Protein AF-A0A1W9PQZ1-F1 (afdb_monomer)

Mean predicted aligned error: 13.82 Å

Sequence (190 aa):
MEIKHCKQLVEMRLYHYIFALIIILSLTLLAAACSSPQITPTHQAIEIQIYADGEEYKVQTPAGSTVQNVLDAAKLTLEGKDRVEPTASTILEKGMEIYLIRVEEIFETEQEEIPFRTIQQPNENLPEGNEQCLQTGKNGLKEITYLRVLENGKEVSRDIFSTARIKEPVDQIFLVGVQNSVSPMSPPEI

pLDDT: mean 86.72, std 15.16, range [51.44, 98.62]

Foldseek 3Di:
DPPVVVVVVVVVVVVVVVVVVVVVVVVVVVVPPPDDPPPPPCQPWAWEWECDLNDIDIDTDGQFDFLLVRCVVVVNDDDDPKAKPPHRGDGDDHPYYIYIKHKDKDKDKDKDWAFAAEEEDEDQVDAAPDKDWPDAKDIWMKMWIWIFIDISNHTPDIDTPDMGTPGDIDHTYMYGYPHDDPPPDPPPDD

Solvent-accessible surface area (backbone atoms only — not comparable to full-atom values): 11033 Å² total; per-residue (Å²): 144,69,70,72,66,56,57,56,55,52,52,54,51,50,49,52,51,51,52,50,50,51,51,52,52,53,56,57,59,62,69,72,72,78,70,75,84,74,82,68,80,79,58,56,72,29,56,34,42,34,40,42,95,93,41,81,45,81,44,80,42,51,58,72,41,32,42,43,59,53,30,56,74,70,70,53,77,82,56,98,69,34,46,52,43,61,48,51,80,40,68,49,58,77,73,42,65,36,38,49,42,48,48,46,80,45,81,47,78,48,78,46,76,33,80,44,51,81,44,80,42,83,29,72,91,33,52,54,88,44,74,45,82,77,36,80,52,38,64,13,31,30,37,39,33,31,40,33,36,22,50,72,88,39,78,77,47,77,43,82,71,47,75,45,78,79,39,77,48,37,53,18,31,32,35,34,20,60,25,76,81,76,69,77,75,74,74,82,88,127

Nearest PDB structures (foldseek):
  5e27-assembly2_B  TM=4.956E-01  e=1.450E-13  Mycobacterium tuberculosis
  6oh1-assembly1_A  TM=6.355E-01  e=8.227E-07  Streptococcus pneumoniae
  4wve-assembly2_B  TM=5.942E-01  e=4.387E-07  Staphylococcus aureus subsp. aureus NCTC 8325
  3eo5-assembly1_A  TM=4.837E-01  e=2.175E-06  Mycobacterium tuberculosis
  4fuo-assembl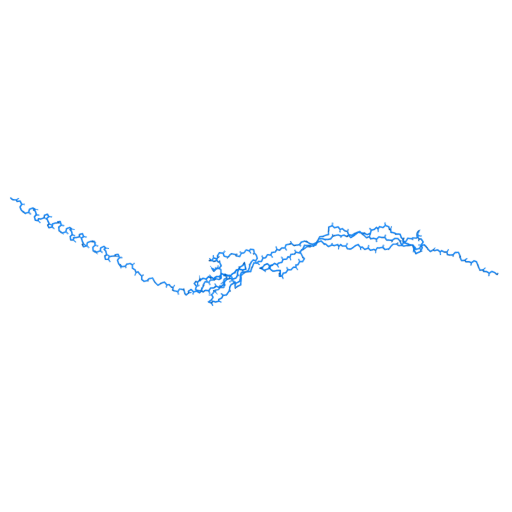y1_A-2  TM=4.716E-01  e=1.660E-07  Staphylococcus epidermidis RP62A

Structure (mmCIF, N/CA/C/O backbone):
data_AF-A0A1W9PQZ1-F1
#
_entry.id   AF-A0A1W9PQZ1-F1
#
loop_
_atom_site.group_PDB
_atom_site.id
_atom_site.type_symbol
_atom_site.label_atom_id
_atom_site.label_alt_id
_atom_site.label_comp_id
_atom_site.label_asym_id
_atom_site.label_entity_id
_atom_site.label_seq_id
_atom_site.pdbx_PDB_ins_code
_atom_site.Cartn_x
_atom_site.Cartn_y
_atom_site.Cartn_z
_atom_site.occupancy
_atom_site.B_iso_or_equiv
_atom_site.auth_seq_id
_atom_site.auth_comp_id
_atom_site.auth_asym_id
_atom_site.auth_atom_id
_atom_site.pdbx_PDB_model_num
ATOM 1 N N . MET A 1 1 ? 37.990 33.639 -101.299 1.00 51.44 1 MET A N 1
ATOM 2 C CA . MET A 1 1 ? 38.805 33.548 -100.067 1.00 51.44 1 MET A CA 1
ATOM 3 C C . MET A 1 1 ? 37.883 33.181 -98.901 1.00 51.44 1 MET A C 1
ATOM 5 O O . MET A 1 1 ? 37.720 33.975 -97.996 1.00 51.44 1 MET A O 1
ATOM 9 N N . GLU A 1 2 ? 37.230 32.010 -98.940 1.00 55.25 2 GLU A N 1
ATOM 10 C CA . GLU A 1 2 ? 36.140 31.685 -97.985 1.00 55.25 2 GLU A CA 1
ATOM 11 C C . GLU A 1 2 ? 36.236 30.299 -97.323 1.00 55.25 2 GLU A C 1
ATOM 13 O O . GLU A 1 2 ? 35.547 30.034 -96.347 1.00 55.25 2 GLU A O 1
ATOM 18 N N . ILE A 1 3 ? 37.138 29.413 -97.759 1.00 54.75 3 ILE A N 1
ATOM 19 C CA . ILE A 1 3 ? 37.148 28.021 -97.263 1.00 54.75 3 ILE A CA 1
ATOM 20 C C . ILE A 1 3 ? 38.024 27.852 -96.001 1.00 54.75 3 ILE A C 1
ATOM 22 O O . ILE A 1 3 ? 37.797 26.951 -95.195 1.00 54.75 3 ILE A O 1
ATOM 26 N N . LYS A 1 4 ? 38.992 28.752 -95.757 1.00 53.69 4 LYS A N 1
ATOM 27 C CA . LYS A 1 4 ? 39.886 28.663 -94.581 1.00 53.69 4 LYS A CA 1
ATOM 28 C C . LYS A 1 4 ? 39.190 29.009 -93.255 1.00 53.69 4 LYS A C 1
ATOM 30 O O . LYS A 1 4 ? 39.550 28.436 -92.235 1.00 53.69 4 LYS A O 1
ATOM 35 N N . HIS A 1 5 ? 38.177 29.880 -93.265 1.00 55.88 5 HIS A N 1
ATOM 36 C CA . HIS A 1 5 ? 37.443 30.261 -92.048 1.00 55.88 5 HIS A CA 1
ATOM 37 C C . HIS A 1 5 ? 36.471 29.173 -91.559 1.00 55.88 5 HIS A C 1
ATOM 39 O O . HIS A 1 5 ? 36.274 29.028 -90.356 1.00 55.88 5 HIS A O 1
ATOM 45 N N . CYS A 1 6 ? 35.919 28.350 -92.459 1.00 53.56 6 CYS A N 1
ATOM 46 C CA . CYS A 1 6 ? 34.975 27.294 -92.081 1.00 53.56 6 CYS A CA 1
ATOM 47 C C . CYS A 1 6 ? 35.666 26.113 -91.365 1.00 53.56 6 CYS A C 1
ATOM 49 O O . CYS A 1 6 ? 35.151 25.599 -90.375 1.00 53.56 6 CYS A O 1
ATOM 51 N N . LYS A 1 7 ? 36.884 25.737 -91.785 1.00 57.72 7 LYS A N 1
ATOM 52 C CA . LYS A 1 7 ? 37.641 24.621 -91.184 1.00 57.72 7 LYS A CA 1
ATOM 53 C C . LYS A 1 7 ? 38.086 24.910 -89.740 1.00 57.72 7 LYS A C 1
ATOM 55 O O . LYS A 1 7 ? 38.031 24.031 -88.887 1.00 57.72 7 LYS A O 1
ATOM 60 N N . GLN A 1 8 ? 38.454 26.158 -89.454 1.00 57.41 8 GLN A N 1
ATOM 61 C CA . GLN A 1 8 ? 38.959 26.580 -88.142 1.00 57.41 8 GLN A CA 1
ATOM 62 C C . GLN A 1 8 ? 37.841 26.697 -87.088 1.00 57.41 8 GLN A C 1
ATOM 64 O O . GLN A 1 8 ? 38.057 26.402 -85.915 1.00 57.41 8 GLN A O 1
ATOM 69 N N . LEU A 1 9 ? 36.617 27.040 -87.508 1.00 59.22 9 LEU A N 1
ATOM 70 C CA . LEU A 1 9 ? 35.434 27.063 -86.638 1.00 59.22 9 LEU A CA 1
ATOM 71 C C . LEU A 1 9 ? 34.946 25.655 -86.256 1.00 59.22 9 LEU A C 1
ATOM 73 O O . LEU A 1 9 ? 34.492 25.459 -85.129 1.00 59.22 9 LEU A O 1
ATOM 77 N N . VAL A 1 10 ? 35.063 24.671 -87.156 1.00 61.31 10 VAL A N 1
ATOM 78 C CA . VAL A 1 10 ? 34.686 23.273 -86.875 1.00 61.31 10 VAL A CA 1
ATOM 79 C C . VAL A 1 10 ? 35.687 22.610 -85.927 1.00 61.31 10 VAL A C 1
ATOM 81 O O . VAL A 1 10 ? 35.263 21.961 -84.974 1.00 61.31 10 VAL A O 1
ATOM 84 N N . GLU A 1 11 ? 36.994 22.832 -86.105 1.00 65.12 11 GLU A N 1
ATOM 85 C CA . GLU A 1 11 ? 38.008 22.295 -85.185 1.00 65.12 11 GLU A CA 1
ATOM 86 C C . GLU A 1 11 ? 37.927 22.912 -83.784 1.00 65.12 11 GLU A C 1
ATOM 88 O O . GLU A 1 11 ? 38.038 22.185 -82.799 1.00 65.12 11 GLU A O 1
ATOM 93 N N . MET A 1 12 ? 37.636 24.214 -83.659 1.00 64.06 12 MET A N 1
ATOM 94 C CA . MET A 1 12 ? 37.432 24.825 -82.339 1.00 64.06 12 MET A CA 1
ATOM 95 C C . MET A 1 12 ? 36.184 24.298 -81.626 1.00 64.06 12 MET A C 1
ATOM 97 O O . MET A 1 12 ? 36.214 24.126 -80.405 1.00 64.06 12 MET A O 1
ATOM 101 N N . ARG A 1 13 ? 35.092 24.019 -82.355 1.00 71.00 13 ARG A N 1
ATOM 102 C CA . ARG A 1 13 ? 33.884 23.414 -81.766 1.00 71.00 13 ARG A CA 1
ATOM 103 C C . ARG A 1 13 ? 34.086 21.945 -81.413 1.00 71.00 13 ARG A C 1
ATOM 105 O O . ARG A 1 13 ? 33.589 21.519 -80.376 1.00 71.00 13 ARG A O 1
ATOM 112 N N . LEU A 1 14 ? 34.854 21.206 -82.213 1.00 74.06 14 LEU A N 1
ATOM 113 C CA . LEU A 1 14 ? 35.245 19.828 -81.920 1.00 74.06 14 LEU A CA 1
ATOM 114 C C . LEU A 1 14 ? 36.160 19.760 -80.688 1.00 74.06 14 LEU A C 1
ATOM 116 O O . LEU A 1 14 ? 35.935 18.931 -79.814 1.00 74.06 14 LEU A O 1
ATOM 120 N N . TYR A 1 15 ? 37.122 20.681 -80.563 1.00 80.44 15 TYR A N 1
ATOM 121 C CA . TYR A 1 15 ? 37.992 20.791 -79.390 1.00 80.44 15 TYR A CA 1
ATOM 122 C C . TYR A 1 15 ? 37.206 21.138 -78.121 1.00 80.44 15 TYR A C 1
ATOM 124 O O . TYR A 1 15 ? 37.408 20.503 -77.092 1.00 80.44 15 TYR A O 1
ATOM 132 N N . HIS A 1 16 ? 36.249 22.072 -78.190 1.00 79.19 16 HIS A N 1
ATOM 133 C CA . HIS A 1 16 ? 35.365 22.372 -77.056 1.00 79.19 16 HIS A CA 1
ATOM 134 C C . HIS A 1 16 ? 34.472 21.183 -76.678 1.00 79.19 16 HIS A C 1
ATOM 136 O O . HIS A 1 16 ? 34.268 20.946 -75.492 1.00 79.19 16 HIS A O 1
ATOM 142 N N . TYR A 1 17 ? 33.975 20.411 -77.652 1.00 81.50 17 TYR A N 1
ATOM 143 C CA . TYR A 1 17 ? 33.184 19.204 -77.383 1.00 81.50 17 TYR A CA 1
ATOM 144 C C . TYR A 1 17 ? 34.019 18.098 -76.728 1.00 81.50 17 TYR A C 1
ATOM 146 O O . TYR A 1 17 ? 33.565 17.469 -75.777 1.00 81.50 17 TYR A O 1
ATOM 154 N N . ILE A 1 18 ? 35.250 17.886 -77.202 1.00 82.38 18 ILE A N 1
ATOM 155 C CA . ILE A 1 18 ? 36.190 16.915 -76.630 1.00 82.38 18 ILE A CA 1
ATOM 156 C C . ILE A 1 18 ? 36.610 17.348 -75.220 1.00 82.38 18 ILE A C 1
ATOM 158 O O . ILE A 1 18 ? 36.603 16.532 -74.305 1.00 82.38 18 ILE A O 1
ATOM 162 N N . PHE A 1 19 ? 36.908 18.632 -75.011 1.00 80.94 19 PHE A N 1
ATOM 163 C CA . PHE A 1 19 ? 37.273 19.166 -73.698 1.00 80.94 19 PHE A CA 1
ATOM 164 C C . PHE A 1 19 ? 36.099 19.099 -72.708 1.00 80.94 19 PHE A C 1
ATOM 166 O O . PHE A 1 19 ? 36.287 18.693 -71.564 1.00 80.94 19 PHE A O 1
ATOM 173 N N . ALA A 1 20 ? 34.874 19.393 -73.158 1.00 80.00 20 ALA A N 1
ATOM 174 C CA . ALA A 1 20 ? 33.661 19.219 -72.360 1.00 80.00 20 ALA A CA 1
ATOM 175 C C . ALA A 1 20 ? 33.404 17.741 -72.015 1.00 80.00 20 ALA A C 1
ATOM 177 O O . ALA A 1 20 ? 33.077 17.441 -70.872 1.00 80.00 20 ALA A O 1
ATOM 178 N N . LEU A 1 21 ? 33.616 16.808 -72.952 1.00 79.88 21 LEU A N 1
ATOM 179 C CA . LEU A 1 21 ? 33.517 15.366 -72.692 1.00 79.88 21 LEU A CA 1
ATOM 180 C C . LEU A 1 21 ? 34.577 14.875 -71.698 1.00 79.88 21 LEU A C 1
ATOM 182 O O . LEU A 1 21 ? 34.250 14.070 -70.834 1.00 79.88 21 LEU A O 1
ATOM 186 N N . ILE A 1 22 ? 35.814 15.376 -71.770 1.00 79.31 22 ILE A N 1
ATOM 187 C CA . ILE A 1 22 ? 36.887 15.034 -70.821 1.00 79.31 22 ILE A CA 1
ATOM 188 C C . ILE A 1 22 ? 36.591 15.596 -69.423 1.00 79.31 22 ILE A C 1
ATOM 190 O O . ILE A 1 22 ? 36.824 14.901 -68.437 1.00 79.31 22 ILE A O 1
ATOM 194 N N . ILE A 1 23 ? 36.047 16.816 -69.321 1.00 76.00 23 ILE A N 1
ATOM 195 C CA . ILE A 1 23 ? 35.608 17.397 -68.041 1.00 76.00 23 ILE A CA 1
ATOM 196 C C . ILE A 1 23 ? 34.432 16.609 -67.463 1.00 76.00 23 ILE A C 1
ATOM 198 O O . ILE A 1 23 ? 34.431 16.313 -66.276 1.00 76.00 23 ILE A O 1
ATOM 202 N N . ILE A 1 24 ? 33.446 16.227 -68.276 1.00 72.69 24 ILE A N 1
ATOM 203 C CA . ILE A 1 24 ? 32.305 15.430 -67.806 1.00 72.69 24 ILE A CA 1
ATOM 204 C C . ILE A 1 24 ? 32.775 14.035 -67.369 1.00 72.69 24 ILE A C 1
ATOM 206 O O . ILE A 1 24 ? 32.399 13.583 -66.292 1.00 72.69 24 ILE A O 1
ATOM 210 N N . LEU A 1 25 ? 33.656 13.381 -68.136 1.00 70.69 25 LEU A N 1
ATOM 211 C CA . LEU A 1 25 ? 34.216 12.071 -67.794 1.00 70.69 25 LEU A CA 1
ATOM 212 C C . LEU A 1 25 ? 35.045 12.127 -66.498 1.00 70.69 25 LEU A C 1
ATOM 214 O O . LEU A 1 25 ? 34.879 11.272 -65.627 1.00 70.69 25 LEU A O 1
ATOM 218 N N . SER A 1 26 ? 35.886 13.151 -66.321 1.00 67.25 26 SER A N 1
ATOM 219 C CA . SER A 1 26 ? 36.681 13.322 -65.097 1.00 67.25 26 SER A CA 1
ATOM 220 C C . SER A 1 26 ? 35.820 13.680 -63.882 1.00 67.25 26 SER A C 1
ATOM 222 O O . SER A 1 26 ? 36.068 13.168 -62.791 1.00 67.25 26 SER A O 1
ATOM 224 N N . LEU A 1 27 ? 34.755 14.466 -64.072 1.00 65.12 27 LEU A N 1
ATOM 225 C CA . LEU A 1 27 ? 33.791 14.795 -63.023 1.00 65.12 27 LEU A CA 1
ATOM 226 C C . LEU A 1 27 ? 32.958 13.570 -62.606 1.00 65.12 27 LEU A C 1
ATOM 228 O O . LEU A 1 27 ? 32.666 13.406 -61.424 1.00 65.12 27 LEU A O 1
ATOM 232 N N . THR A 1 28 ? 32.636 12.663 -63.539 1.00 62.38 28 THR A N 1
ATOM 233 C CA . THR A 1 28 ? 31.971 11.389 -63.208 1.00 62.38 28 THR A CA 1
ATOM 234 C C . THR A 1 28 ? 32.888 10.401 -62.485 1.00 62.38 28 THR A C 1
ATOM 236 O O . THR A 1 28 ? 32.425 9.676 -61.608 1.00 62.38 28 THR A O 1
ATOM 239 N N . LEU A 1 29 ? 34.194 10.400 -62.783 1.00 59.09 29 LEU A N 1
ATOM 240 C CA . LEU A 1 29 ? 35.161 9.511 -62.132 1.00 59.09 29 LEU A CA 1
ATOM 241 C C . LEU A 1 29 ? 35.422 9.906 -60.664 1.00 59.09 29 LEU A C 1
ATOM 243 O O . LEU A 1 29 ? 35.724 9.045 -59.841 1.00 59.09 29 LEU A O 1
ATOM 247 N N . LEU A 1 30 ? 35.246 11.187 -60.315 1.00 56.31 30 LEU A N 1
ATOM 248 C CA . LEU A 1 30 ? 35.403 11.687 -58.943 1.00 56.31 30 LEU A CA 1
ATOM 249 C C . LEU A 1 30 ? 34.223 11.327 -58.018 1.00 56.31 30 LEU A C 1
ATOM 251 O O . LEU A 1 30 ? 34.406 11.239 -56.807 1.00 56.31 30 LEU A O 1
ATOM 255 N N . ALA A 1 31 ? 33.027 11.081 -58.566 1.00 56.75 31 ALA A N 1
ATOM 256 C CA . ALA A 1 31 ? 31.835 10.739 -57.780 1.00 56.75 31 ALA A CA 1
ATOM 257 C C . ALA A 1 31 ? 31.795 9.268 -57.316 1.00 56.75 31 ALA A C 1
ATOM 259 O O . ALA A 1 31 ? 31.035 8.932 -56.411 1.00 56.75 31 ALA A O 1
ATOM 260 N N . ALA A 1 32 ? 32.621 8.389 -57.895 1.00 57.47 32 ALA A N 1
ATOM 261 C CA . ALA A 1 32 ? 32.670 6.965 -57.549 1.00 57.47 32 ALA A CA 1
ATOM 262 C C . ALA A 1 32 ? 33.686 6.619 -56.437 1.00 57.47 32 ALA A C 1
ATOM 264 O O . ALA A 1 32 ? 33.797 5.458 -56.055 1.00 57.47 32 ALA A O 1
ATOM 265 N N . ALA A 1 33 ? 34.431 7.601 -55.910 1.00 56.53 33 ALA A N 1
ATOM 266 C CA . ALA A 1 33 ? 35.509 7.369 -54.941 1.00 56.53 33 ALA A CA 1
ATOM 267 C C . ALA A 1 33 ? 35.128 7.639 -53.469 1.00 56.53 33 ALA A C 1
ATOM 269 O O . ALA A 1 33 ? 35.970 7.502 -52.583 1.00 56.53 33 ALA A O 1
ATOM 270 N N . CYS A 1 34 ? 33.872 7.989 -53.175 1.00 61.38 34 CYS A N 1
ATOM 271 C CA . CYS A 1 34 ? 33.405 8.241 -51.808 1.00 61.38 34 CYS A CA 1
ATOM 272 C C . CYS A 1 34 ? 32.492 7.122 -51.295 1.00 61.38 34 CYS A C 1
ATOM 274 O O . CYS A 1 34 ? 31.343 7.351 -50.938 1.00 61.38 34 CYS A O 1
ATOM 276 N N . SER A 1 35 ? 33.016 5.906 -51.208 1.00 64.56 35 SER A N 1
ATOM 277 C CA . SER A 1 35 ? 32.461 4.891 -50.311 1.00 64.56 35 SER A CA 1
ATOM 278 C C . SER A 1 35 ? 33.591 4.392 -49.426 1.00 64.56 35 SER A C 1
ATOM 280 O O . SER A 1 35 ? 34.254 3.402 -49.735 1.00 64.56 35 SER A O 1
ATOM 282 N N . SER A 1 36 ? 33.859 5.128 -48.345 1.00 68.75 36 SER A N 1
ATOM 283 C CA . SER A 1 36 ? 34.665 4.595 -47.253 1.00 68.75 36 SER A CA 1
ATOM 284 C C . SER A 1 36 ? 33.977 3.325 -46.736 1.00 68.75 36 SER A C 1
ATOM 286 O O . SER A 1 36 ? 32.755 3.335 -46.556 1.00 68.75 36 SER A O 1
ATOM 288 N N . PRO A 1 37 ? 34.707 2.218 -46.512 1.00 60.53 37 PRO A N 1
ATOM 289 C CA . PRO A 1 37 ? 34.140 1.067 -45.831 1.00 60.53 37 PRO A CA 1
ATOM 290 C C . PRO A 1 37 ? 33.765 1.523 -44.423 1.00 60.53 37 PRO A C 1
ATOM 292 O O . PRO A 1 37 ? 34.628 1.744 -43.573 1.00 60.53 37 PRO A O 1
ATOM 295 N N . GLN A 1 38 ? 32.473 1.736 -44.188 1.00 61.94 38 GLN A N 1
ATOM 296 C CA . GLN A 1 38 ? 31.989 1.960 -42.840 1.00 61.94 38 GLN A CA 1
ATOM 297 C C . GLN A 1 38 ? 32.141 0.637 -42.100 1.00 61.94 38 GLN A C 1
ATOM 299 O O . GLN A 1 38 ? 31.425 -0.323 -42.373 1.00 61.94 38 GLN A O 1
ATOM 304 N N . ILE A 1 39 ? 33.097 0.583 -41.174 1.00 52.06 39 ILE A N 1
ATOM 305 C CA . ILE A 1 39 ? 33.112 -0.422 -40.117 1.00 52.06 39 ILE A CA 1
ATOM 306 C C . ILE A 1 39 ? 31.885 -0.097 -39.271 1.00 52.06 39 ILE A C 1
ATOM 308 O O . ILE A 1 39 ? 31.950 0.724 -38.362 1.00 52.06 39 ILE A O 1
ATOM 312 N N . THR A 1 40 ? 30.730 -0.646 -39.633 1.00 58.38 40 THR A N 1
ATOM 313 C CA . THR A 1 40 ? 29.567 -0.628 -38.754 1.00 58.38 40 THR A CA 1
ATOM 314 C C . THR A 1 40 ? 29.927 -1.595 -37.635 1.00 58.38 40 THR A C 1
ATOM 316 O O . THR A 1 40 ? 30.065 -2.790 -37.917 1.00 58.38 40 THR A O 1
ATOM 319 N N . PRO A 1 41 ? 30.168 -1.133 -36.394 1.00 55.97 41 PRO A N 1
ATOM 320 C CA . PRO A 1 41 ? 30.368 -2.062 -35.302 1.00 55.97 41 PRO A CA 1
ATOM 321 C C . PRO A 1 41 ? 29.080 -2.876 -35.226 1.00 55.97 41 PRO A C 1
ATOM 323 O O . PRO A 1 41 ? 28.000 -2.341 -34.979 1.00 55.97 41 PRO A O 1
ATOM 326 N N . THR A 1 42 ? 29.171 -4.161 -35.559 1.00 51.72 42 THR A N 1
ATOM 327 C CA . THR A 1 42 ? 28.047 -5.083 -35.460 1.00 51.72 42 THR A CA 1
ATOM 328 C C . THR A 1 42 ? 27.846 -5.330 -33.971 1.00 51.72 42 THR A C 1
ATOM 330 O O . THR A 1 42 ? 28.316 -6.326 -33.432 1.00 51.72 42 THR A O 1
ATOM 333 N N . HIS A 1 43 ? 27.239 -4.371 -33.266 1.00 66.12 43 HIS A N 1
ATOM 334 C CA . HIS A 1 43 ? 26.754 -4.622 -31.920 1.00 66.12 43 HIS A CA 1
ATOM 335 C C . HIS A 1 43 ? 25.698 -5.704 -32.077 1.00 66.12 43 HIS A C 1
ATOM 337 O O . HIS A 1 43 ? 24.632 -5.463 -32.640 1.00 66.12 43 HIS A O 1
ATOM 343 N N . GLN A 1 44 ? 26.049 -6.922 -31.674 1.00 81.69 44 GLN A N 1
ATOM 344 C CA . GLN A 1 44 ? 25.149 -8.058 -31.706 1.00 81.69 44 GLN A CA 1
ATOM 345 C C . GLN A 1 44 ? 23.841 -7.647 -31.022 1.00 81.69 44 GLN A C 1
ATOM 347 O O . GLN A 1 44 ? 23.850 -7.291 -29.845 1.00 81.69 44 GLN A O 1
ATOM 352 N N . ALA A 1 45 ? 22.737 -7.655 -31.769 1.00 89.12 45 ALA A N 1
ATOM 353 C CA . ALA A 1 45 ? 21.427 -7.409 -31.191 1.00 89.12 45 ALA A CA 1
ATOM 354 C C . ALA A 1 45 ? 21.076 -8.581 -30.270 1.00 89.12 45 ALA A C 1
ATOM 356 O O . ALA A 1 45 ? 21.216 -9.751 -30.646 1.00 89.12 45 ALA A O 1
ATOM 357 N N . ILE A 1 46 ? 20.646 -8.262 -29.057 1.00 92.94 46 ILE A N 1
ATOM 358 C CA . ILE A 1 46 ? 20.113 -9.217 -28.093 1.00 92.94 46 ILE A CA 1
ATOM 359 C C . ILE A 1 46 ? 18.627 -8.934 -27.892 1.00 92.94 46 ILE A C 1
ATOM 361 O O . ILE A 1 46 ? 18.185 -7.787 -27.953 1.00 92.94 46 ILE A O 1
ATOM 365 N N . GLU A 1 47 ? 17.858 -9.998 -27.696 1.00 93.00 47 GLU A N 1
ATOM 366 C CA . GLU A 1 47 ? 16.440 -9.913 -27.357 1.00 93.00 47 GLU A CA 1
ATOM 367 C C . GLU A 1 47 ? 16.285 -9.972 -25.839 1.00 93.00 47 GLU A C 1
ATOM 369 O O . GLU A 1 47 ? 16.906 -10.817 -25.183 1.00 93.00 47 GLU A O 1
ATOM 374 N N . ILE A 1 48 ? 15.468 -9.061 -25.313 1.00 95.44 48 ILE A N 1
ATOM 375 C CA . ILE A 1 48 ? 15.180 -8.888 -23.891 1.00 95.44 48 ILE A CA 1
ATOM 376 C C . ILE A 1 48 ? 13.666 -8.894 -23.694 1.00 95.44 48 ILE A C 1
ATOM 378 O O . ILE A 1 48 ? 12.929 -8.304 -24.490 1.00 95.44 48 ILE A O 1
ATOM 382 N N . GLN A 1 49 ? 13.226 -9.563 -22.632 1.00 96.06 49 GLN A N 1
ATOM 383 C CA . GLN A 1 49 ? 11.827 -9.618 -22.214 1.00 96.06 49 GLN A CA 1
ATOM 384 C C . GLN A 1 49 ? 11.616 -8.672 -21.034 1.00 96.06 49 GLN A C 1
ATOM 386 O O . GLN A 1 49 ? 12.401 -8.679 -20.087 1.00 96.06 49 GLN A O 1
ATOM 391 N N . ILE A 1 50 ? 10.572 -7.851 -21.101 1.00 97.00 50 ILE A N 1
ATOM 392 C CA . ILE A 1 50 ? 10.176 -6.932 -20.033 1.00 97.00 50 ILE A CA 1
ATOM 393 C C . ILE A 1 50 ? 8.769 -7.308 -19.588 1.00 97.00 50 ILE A C 1
ATOM 395 O O . ILE A 1 50 ? 7.870 -7.391 -20.420 1.00 97.00 50 ILE A O 1
ATOM 399 N N . TYR A 1 51 ? 8.570 -7.478 -18.290 1.00 96.50 51 TYR A N 1
ATOM 400 C CA . TYR A 1 51 ? 7.269 -7.653 -17.665 1.00 96.50 51 TYR A CA 1
ATOM 401 C C . TYR A 1 51 ? 6.908 -6.356 -16.949 1.00 96.50 51 TYR A C 1
ATOM 403 O O . TYR A 1 51 ? 7.583 -5.962 -15.998 1.00 96.50 51 TYR A O 1
ATOM 411 N N . ALA A 1 52 ? 5.878 -5.669 -17.429 1.00 96.25 52 ALA A N 1
ATOM 412 C CA . ALA A 1 52 ? 5.460 -4.367 -16.923 1.00 96.25 52 ALA A CA 1
ATOM 413 C C . ALA A 1 52 ? 3.949 -4.217 -17.078 1.00 96.25 52 ALA A C 1
ATOM 415 O O . ALA A 1 52 ? 3.401 -4.604 -18.105 1.00 96.25 52 ALA A O 1
ATOM 416 N N . ASP A 1 53 ? 3.274 -3.659 -16.072 1.00 92.69 53 ASP A N 1
ATOM 417 C CA . ASP A 1 53 ? 1.843 -3.322 -16.147 1.00 92.69 53 ASP A CA 1
ATOM 418 C C . ASP A 1 53 ? 0.929 -4.518 -16.507 1.00 92.69 53 ASP A C 1
ATOM 420 O O . ASP A 1 53 ? -0.145 -4.363 -17.080 1.00 92.69 53 ASP A O 1
ATOM 424 N N . GLY A 1 54 ? 1.358 -5.737 -16.153 1.00 92.12 54 GLY A N 1
ATOM 425 C CA . GLY A 1 54 ? 0.659 -6.988 -16.477 1.00 92.12 54 GLY A CA 1
ATOM 426 C C . GLY A 1 54 ? 0.865 -7.488 -17.914 1.00 92.12 54 GLY A C 1
ATOM 427 O O . GLY A 1 54 ? 0.274 -8.501 -18.287 1.00 92.1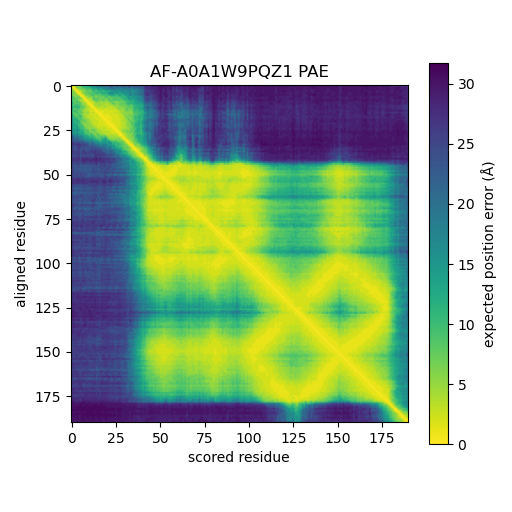2 54 GLY A O 1
ATOM 428 N N . GLU A 1 55 ? 1.709 -6.822 -18.700 1.00 93.62 55 GLU A N 1
ATOM 429 C CA . GLU A 1 55 ? 2.026 -7.154 -20.088 1.00 93.62 55 GLU A CA 1
ATOM 430 C C . GLU A 1 55 ? 3.487 -7.607 -20.262 1.00 93.62 55 GLU A C 1
ATOM 432 O O . GLU A 1 55 ? 4.366 -7.297 -19.453 1.00 93.62 55 GLU A O 1
ATOM 437 N N . GLU A 1 56 ? 3.740 -8.347 -21.345 1.00 95.38 56 GLU A N 1
ATOM 438 C CA . GLU A 1 56 ? 5.075 -8.787 -21.765 1.00 95.38 56 GLU A CA 1
ATOM 439 C C . GLU A 1 56 ? 5.512 -8.013 -23.019 1.00 95.38 56 GLU A C 1
ATOM 441 O O . GLU A 1 56 ? 4.827 -8.015 -24.045 1.00 95.38 56 GLU A O 1
ATOM 446 N N . TYR A 1 57 ? 6.693 -7.401 -22.960 1.00 93.81 57 TYR A N 1
ATOM 447 C CA . TYR A 1 57 ? 7.308 -6.663 -24.059 1.00 93.81 57 TYR A CA 1
ATOM 448 C C . TYR A 1 57 ? 8.581 -7.362 -24.515 1.00 93.81 57 TYR A C 1
ATOM 450 O O . TYR A 1 57 ? 9.422 -7.748 -23.704 1.00 93.81 57 TYR A O 1
ATOM 458 N N . LYS A 1 58 ? 8.768 -7.458 -25.833 1.00 94.00 58 LYS A N 1
ATOM 459 C CA . LYS A 1 58 ? 9.997 -7.982 -26.441 1.00 94.00 58 LYS A CA 1
ATOM 460 C C . LYS A 1 58 ? 10.727 -6.859 -27.148 1.00 94.00 58 LYS A C 1
ATOM 462 O O . LYS A 1 58 ? 10.201 -6.277 -28.096 1.00 94.00 58 LYS A O 1
ATOM 467 N N . VAL A 1 59 ? 11.938 -6.559 -26.688 1.00 92.75 59 VAL A N 1
ATOM 468 C CA . VAL A 1 59 ? 12.747 -5.455 -27.210 1.00 92.75 59 VAL A CA 1
ATOM 469 C C . VAL A 1 59 ? 14.078 -5.990 -27.716 1.00 92.75 59 VAL A C 1
ATOM 471 O O . VAL A 1 59 ? 14.779 -6.725 -27.021 1.00 92.75 59 VAL A O 1
ATOM 474 N N . GLN A 1 60 ? 14.433 -5.604 -28.941 1.00 92.31 60 GLN A N 1
ATOM 475 C CA . GLN A 1 60 ? 15.771 -5.826 -29.477 1.00 92.31 60 GLN A CA 1
ATOM 476 C C . GLN A 1 60 ? 16.650 -4.629 -29.143 1.00 92.31 60 GLN A C 1
ATOM 478 O O . GLN A 1 60 ? 16.300 -3.490 -29.448 1.00 92.31 60 GLN A O 1
ATOM 483 N N . THR A 1 61 ? 17.799 -4.893 -28.534 1.00 92.00 61 THR A N 1
ATOM 484 C CA . THR A 1 61 ? 18.735 -3.854 -28.106 1.00 92.00 61 THR A CA 1
ATOM 485 C C . THR A 1 61 ? 20.180 -4.268 -28.405 1.00 92.00 61 THR A C 1
ATOM 487 O O . THR A 1 61 ? 20.469 -5.469 -28.455 1.00 92.00 61 THR A O 1
ATOM 490 N N . PRO A 1 62 ? 21.110 -3.329 -28.646 1.00 91.94 62 PRO A N 1
ATOM 491 C CA . PRO A 1 62 ? 22.531 -3.644 -28.756 1.00 91.94 62 PRO A CA 1
ATOM 492 C C . PRO A 1 62 ? 23.069 -4.354 -27.503 1.00 91.94 62 PRO A C 1
ATOM 494 O O . PRO A 1 62 ? 22.760 -3.974 -26.374 1.00 91.94 62 PRO A O 1
ATOM 497 N N . ALA A 1 63 ? 23.939 -5.351 -27.680 1.00 89.50 63 ALA A N 1
ATOM 498 C CA . ALA A 1 63 ? 24.699 -5.906 -26.562 1.00 89.50 63 ALA A CA 1
ATOM 499 C C . ALA A 1 63 ? 25.475 -4.794 -25.829 1.00 89.50 63 ALA A C 1
ATOM 501 O O . ALA A 1 63 ? 26.097 -3.935 -26.464 1.00 89.50 63 ALA A O 1
ATOM 502 N N . GLY A 1 64 ? 25.436 -4.826 -24.494 1.00 89.12 64 GLY A N 1
ATOM 503 C CA . GLY A 1 64 ? 26.027 -3.795 -23.637 1.00 89.12 64 GLY A CA 1
ATOM 504 C C . GLY A 1 64 ? 25.079 -2.652 -23.253 1.00 89.12 64 GLY A C 1
ATOM 505 O O . GLY A 1 64 ? 25.469 -1.809 -22.447 1.00 89.12 64 GLY A O 1
ATOM 506 N N . SER A 1 65 ? 23.851 -2.610 -23.785 1.00 94.12 65 SER A N 1
ATOM 507 C CA . SER A 1 65 ? 22.811 -1.686 -23.313 1.00 94.12 65 SER A CA 1
ATOM 508 C C . SER A 1 65 ? 22.402 -1.973 -21.869 1.00 94.12 65 SER A C 1
ATOM 510 O O . SER A 1 65 ? 22.514 -3.102 -21.393 1.00 94.12 65 SER A O 1
ATOM 512 N N . THR A 1 66 ? 21.907 -0.951 -21.171 1.00 96.50 66 THR A N 1
ATOM 513 C CA . THR A 1 66 ? 21.412 -1.094 -19.797 1.00 96.50 66 THR A CA 1
ATOM 514 C C . THR A 1 66 ? 19.904 -1.318 -19.744 1.00 96.50 66 THR A C 1
ATOM 516 O O . THR A 1 66 ? 19.188 -1.032 -20.709 1.00 96.50 66 THR A O 1
ATOM 519 N N . VAL A 1 67 ? 19.412 -1.768 -18.586 1.00 96.69 67 VAL A N 1
ATOM 520 C CA . VAL A 1 67 ? 17.974 -1.832 -18.270 1.00 96.69 67 VAL A CA 1
ATOM 521 C C . VAL A 1 67 ? 17.285 -0.496 -18.580 1.00 96.69 67 VAL A C 1
ATOM 523 O O . VAL A 1 67 ? 16.279 -0.488 -19.285 1.00 96.69 67 VAL A O 1
ATOM 526 N N . GLN A 1 68 ? 17.854 0.640 -18.152 1.00 96.00 68 GLN A N 1
ATOM 527 C CA . GLN A 1 68 ? 17.279 1.968 -18.406 1.00 96.00 68 GLN A CA 1
ATOM 528 C C . GLN A 1 68 ? 17.099 2.249 -19.901 1.00 96.00 68 GLN A C 1
ATOM 530 O O . GLN A 1 68 ? 16.046 2.723 -20.307 1.00 96.00 68 GLN A O 1
ATOM 535 N N . ASN A 1 69 ? 18.090 1.920 -20.740 1.00 93.94 69 ASN A N 1
ATOM 536 C CA . ASN A 1 69 ? 17.987 2.174 -22.180 1.00 93.94 69 ASN A CA 1
ATOM 537 C C . ASN A 1 69 ? 16.831 1.400 -22.822 1.00 93.94 69 ASN A C 1
ATOM 539 O O . ASN A 1 69 ? 16.177 1.904 -23.734 1.00 93.94 69 ASN A O 1
ATOM 543 N N . VAL A 1 70 ? 16.601 0.171 -22.362 1.00 94.81 70 VAL A N 1
ATOM 544 C CA . VAL A 1 70 ? 15.531 -0.688 -22.873 1.00 94.81 70 VAL A CA 1
ATOM 545 C C . VAL A 1 70 ? 14.163 -0.218 -22.389 1.00 94.81 70 VAL A C 1
ATOM 547 O O . VAL A 1 70 ? 13.229 -0.174 -23.188 1.00 94.81 70 VAL A O 1
ATOM 550 N N . LEU A 1 71 ? 14.059 0.203 -21.128 1.00 95.88 71 LEU A N 1
ATOM 551 C CA . LEU A 1 71 ? 12.853 0.833 -20.594 1.00 95.88 71 LEU A CA 1
ATOM 552 C C . LEU A 1 71 ? 12.493 2.113 -21.367 1.00 95.88 71 LEU A C 1
ATOM 554 O O . LEU A 1 71 ? 11.356 2.254 -21.817 1.00 95.88 71 LEU A O 1
ATOM 558 N N . ASP A 1 72 ? 13.470 2.988 -21.627 1.00 93.56 72 ASP A N 1
ATOM 559 C CA . ASP A 1 72 ? 13.272 4.223 -22.398 1.00 93.56 72 ASP A CA 1
ATOM 560 C C . ASP A 1 72 ? 12.794 3.928 -23.831 1.00 93.56 72 ASP A C 1
ATOM 562 O O . ASP A 1 72 ? 11.871 4.572 -24.335 1.00 93.56 72 ASP A O 1
ATOM 566 N N . ALA A 1 73 ? 13.389 2.925 -24.488 1.00 91.25 73 ALA A N 1
ATOM 567 C CA . ALA A 1 73 ? 12.996 2.496 -25.831 1.00 91.25 73 ALA A CA 1
ATOM 568 C C . ALA A 1 73 ? 11.567 1.927 -25.869 1.00 91.25 73 ALA A C 1
ATOM 570 O O . ALA A 1 73 ? 10.831 2.167 -26.829 1.00 91.25 73 ALA A O 1
ATOM 571 N N . ALA A 1 74 ? 11.166 1.217 -24.811 1.00 92.31 74 ALA A N 1
ATOM 572 C CA . ALA A 1 74 ? 9.807 0.722 -24.611 1.00 92.31 74 ALA A CA 1
ATOM 573 C C . ALA A 1 74 ? 8.827 1.812 -24.134 1.00 92.31 74 ALA A C 1
ATOM 575 O O . ALA A 1 74 ? 7.629 1.553 -24.062 1.00 92.31 74 ALA A O 1
ATOM 576 N N . LYS A 1 75 ? 9.311 3.033 -23.849 1.00 94.12 75 LYS A N 1
ATOM 577 C CA . LYS A 1 75 ? 8.549 4.141 -23.244 1.00 94.12 75 LYS A CA 1
ATOM 578 C C . LYS A 1 75 ? 7.944 3.785 -21.881 1.00 94.12 75 LYS A C 1
ATOM 580 O O . LYS A 1 75 ? 6.898 4.311 -21.511 1.00 94.12 75 LYS A O 1
ATOM 585 N N . LEU A 1 76 ? 8.618 2.908 -21.144 1.00 94.69 76 LEU A N 1
ATOM 586 C CA . LEU A 1 76 ? 8.275 2.524 -19.782 1.00 94.69 76 LEU A CA 1
ATOM 587 C C . LEU A 1 76 ? 9.112 3.367 -18.819 1.00 94.69 76 LEU A C 1
ATOM 589 O O . LEU A 1 76 ? 10.330 3.228 -18.758 1.00 94.69 76 LEU A O 1
ATOM 593 N N . THR A 1 77 ? 8.469 4.253 -18.067 1.00 93.69 77 THR A N 1
ATOM 594 C CA . THR A 1 77 ? 9.135 5.099 -17.067 1.00 93.69 77 THR A CA 1
ATOM 595 C C . THR A 1 77 ? 8.730 4.690 -15.659 1.00 93.69 77 THR A C 1
ATOM 597 O O . THR A 1 77 ? 7.577 4.326 -15.426 1.00 93.69 77 THR A O 1
ATOM 600 N N . LEU A 1 78 ? 9.674 4.764 -14.720 1.00 94.00 78 LEU A N 1
ATOM 601 C CA . LEU A 1 78 ? 9.411 4.552 -13.297 1.00 94.00 78 LEU A CA 1
ATOM 602 C C . LEU A 1 78 ? 8.782 5.818 -12.708 1.00 94.00 78 LEU A C 1
ATOM 604 O O . LEU A 1 78 ? 9.282 6.920 -12.947 1.00 94.00 78 LEU A O 1
ATOM 608 N N . GLU A 1 79 ? 7.732 5.659 -11.910 1.00 92.06 79 GLU A N 1
ATOM 609 C CA . GLU A 1 79 ? 7.069 6.756 -11.211 1.00 92.06 79 GLU A CA 1
ATOM 610 C C . GLU A 1 79 ? 7.111 6.546 -9.693 1.00 92.06 79 GLU A C 1
ATOM 612 O O . GLU A 1 79 ? 7.008 5.431 -9.194 1.00 92.06 79 GLU A O 1
ATOM 617 N N . GLY A 1 80 ? 7.275 7.628 -8.926 1.00 93.44 80 GLY A N 1
ATOM 618 C CA . GLY A 1 80 ? 7.196 7.578 -7.464 1.00 93.44 80 GLY A CA 1
ATOM 619 C C . GLY A 1 80 ? 8.144 6.559 -6.818 1.00 93.44 80 GLY A C 1
ATOM 620 O O . GLY A 1 80 ? 9.344 6.811 -6.700 1.00 93.44 80 GLY A O 1
ATOM 621 N N . LYS A 1 81 ? 7.573 5.447 -6.337 1.00 95.19 81 LYS A N 1
ATOM 622 C CA . LYS A 1 81 ? 8.263 4.360 -5.620 1.00 95.19 81 LYS A CA 1
ATOM 623 C C . LYS A 1 81 ? 8.475 3.104 -6.471 1.00 95.19 81 LYS A C 1
ATOM 625 O O . LYS A 1 81 ? 8.931 2.094 -5.934 1.00 95.19 81 LYS A O 1
ATOM 630 N N . ASP A 1 82 ? 8.168 3.170 -7.763 1.00 96.94 82 ASP A N 1
ATOM 631 C CA . ASP A 1 82 ? 8.367 2.070 -8.697 1.00 96.94 82 ASP A CA 1
ATOM 632 C C . ASP A 1 82 ? 9.805 1.556 -8.679 1.00 96.94 82 ASP A C 1
ATOM 634 O O . ASP A 1 82 ? 10.775 2.290 -8.458 1.00 96.94 82 ASP A O 1
ATOM 638 N N . ARG A 1 83 ? 9.940 0.262 -8.952 1.00 95.56 83 ARG A N 1
ATOM 639 C CA . ARG A 1 83 ? 11.214 -0.450 -8.964 1.00 95.56 83 ARG A CA 1
ATOM 640 C C . ARG A 1 83 ? 11.361 -1.231 -10.256 1.00 95.56 83 ARG A C 1
ATOM 642 O O . ARG A 1 83 ? 10.385 -1.704 -10.823 1.00 95.56 83 ARG A O 1
ATOM 649 N N . VAL A 1 84 ? 12.605 -1.410 -10.684 1.00 97.44 84 VAL A N 1
ATOM 650 C CA . VAL A 1 84 ? 12.951 -2.358 -11.738 1.00 97.44 84 VAL A CA 1
ATOM 651 C C . VAL A 1 84 ? 13.963 -3.379 -11.232 1.00 97.44 84 VAL A C 1
ATOM 653 O O . VAL A 1 84 ? 14.892 -3.033 -10.495 1.00 97.44 84 VAL A O 1
ATOM 656 N N . GLU A 1 85 ? 13.770 -4.630 -11.632 1.00 96.06 85 GLU A N 1
ATOM 657 C CA . GLU A 1 85 ? 14.667 -5.747 -11.358 1.00 96.06 85 GLU A CA 1
ATOM 658 C C . GLU A 1 85 ? 15.031 -6.453 -12.675 1.00 96.06 85 GLU A C 1
ATOM 660 O O . GLU A 1 85 ? 14.130 -6.941 -13.352 1.00 96.06 85 GLU A O 1
ATOM 665 N N . PRO A 1 86 ? 16.316 -6.536 -13.074 1.00 96.25 86 PRO A N 1
ATOM 666 C CA . PRO A 1 86 ? 17.505 -5.954 -12.442 1.00 96.25 86 PRO A CA 1
ATOM 667 C C . PRO A 1 86 ? 17.508 -4.416 -12.408 1.00 96.25 86 PRO A C 1
ATOM 669 O O . PRO A 1 86 ? 16.693 -3.767 -13.055 1.00 96.25 86 PRO A O 1
ATOM 672 N N . THR A 1 87 ? 18.445 -3.817 -11.664 1.00 96.62 87 THR A N 1
ATOM 673 C CA . THR A 1 87 ? 18.503 -2.353 -11.494 1.00 96.62 87 THR A CA 1
ATOM 674 C C . THR A 1 87 ? 18.704 -1.626 -12.826 1.00 96.62 87 THR A C 1
ATOM 676 O O . THR A 1 87 ? 19.356 -2.141 -13.732 1.00 96.62 87 THR A O 1
ATOM 679 N N . ALA A 1 88 ? 18.227 -0.383 -12.922 1.00 95.75 88 ALA A N 1
ATOM 680 C CA . ALA A 1 88 ? 18.266 0.430 -14.143 1.00 95.75 88 ALA A CA 1
ATOM 681 C C . ALA A 1 88 ? 19.664 0.565 -14.798 1.00 95.75 88 ALA A C 1
ATOM 683 O O . ALA A 1 88 ? 19.780 0.711 -16.015 1.00 95.75 88 ALA A O 1
ATOM 684 N N . SER A 1 89 ? 20.739 0.495 -14.010 1.00 95.75 89 SER A N 1
ATOM 685 C CA . SER A 1 89 ? 22.127 0.575 -14.484 1.00 95.75 89 SER A CA 1
ATOM 686 C C . SER A 1 89 ? 22.747 -0.774 -14.860 1.00 95.75 89 SER A C 1
ATOM 688 O O . SER A 1 89 ? 23.876 -0.803 -15.349 1.00 95.75 89 SER A O 1
ATOM 690 N N . THR A 1 90 ? 22.039 -1.884 -14.642 1.00 97.06 90 THR A N 1
ATOM 691 C CA . THR A 1 90 ? 22.530 -3.226 -14.966 1.00 97.06 90 THR A CA 1
ATOM 692 C C . THR A 1 90 ? 22.699 -3.364 -16.475 1.00 97.06 90 THR A C 1
ATOM 694 O O . THR A 1 90 ? 21.806 -3.004 -17.244 1.00 97.06 90 THR A O 1
ATOM 697 N N . ILE A 1 91 ? 23.857 -3.877 -16.890 1.00 95.38 91 ILE A N 1
ATOM 698 C CA . ILE A 1 91 ? 24.160 -4.197 -18.286 1.00 95.38 91 ILE A CA 1
ATOM 699 C C . ILE A 1 91 ? 23.420 -5.479 -18.659 1.00 95.38 91 ILE A C 1
ATOM 701 O O . ILE A 1 91 ? 23.459 -6.458 -17.917 1.00 95.38 91 ILE A O 1
ATOM 705 N N . LEU A 1 92 ? 22.758 -5.464 -19.811 1.00 94.12 92 LEU A N 1
ATOM 706 C CA . LEU A 1 92 ? 21.923 -6.563 -20.269 1.00 94.12 92 LEU A CA 1
ATOM 707 C C . LEU A 1 92 ? 22.726 -7.626 -21.014 1.00 94.12 92 LEU A C 1
ATOM 709 O O . LEU A 1 92 ? 23.539 -7.331 -21.896 1.00 94.12 92 LEU A O 1
ATOM 713 N N . GLU A 1 93 ? 22.414 -8.878 -20.698 1.00 91.00 93 GLU A N 1
ATOM 714 C CA . GLU A 1 93 ? 22.886 -10.067 -21.395 1.00 91.00 93 GLU A CA 1
ATOM 715 C C . GLU A 1 93 ? 21.726 -10.764 -22.114 1.00 91.00 93 GLU A C 1
ATOM 717 O O . GLU A 1 93 ? 20.547 -10.554 -21.821 1.00 91.00 93 GLU A O 1
ATOM 722 N N . LYS A 1 94 ? 22.056 -11.611 -23.092 1.00 88.88 94 LYS A N 1
ATOM 723 C CA . LYS A 1 94 ? 21.054 -12.319 -23.893 1.00 88.88 94 LYS A CA 1
ATOM 724 C C . LYS A 1 94 ? 20.163 -13.193 -23.004 1.00 88.88 94 LYS A C 1
ATOM 726 O O . LYS A 1 94 ? 20.667 -14.066 -22.305 1.00 88.88 94 LYS A O 1
ATOM 731 N N . GLY A 1 95 ? 18.847 -13.029 -23.139 1.00 86.19 95 GLY A N 1
ATOM 732 C CA . GLY A 1 95 ? 17.865 -13.828 -22.404 1.00 86.19 95 GLY A CA 1
ATOM 733 C C . GLY A 1 95 ? 17.628 -13.366 -20.966 1.00 86.19 95 GLY A C 1
ATOM 734 O O . GLY A 1 95 ? 16.964 -14.081 -20.225 1.00 86.19 95 GLY A O 1
ATOM 735 N N . MET A 1 96 ? 18.152 -12.200 -20.571 1.00 93.75 96 MET A N 1
ATOM 736 C CA . MET A 1 96 ? 17.730 -11.556 -19.331 1.00 93.75 96 MET A CA 1
ATOM 737 C C . MET A 1 96 ? 16.267 -11.117 -19.415 1.00 93.75 96 MET A C 1
ATOM 739 O O . MET A 1 96 ? 15.774 -10.696 -20.465 1.00 93.75 96 MET A O 1
ATOM 743 N N . GLU A 1 97 ? 15.612 -11.185 -18.266 1.00 95.69 97 GLU A N 1
ATOM 744 C CA . GLU A 1 97 ? 14.268 -10.678 -18.046 1.00 95.69 97 GLU A CA 1
ATOM 745 C C . GLU A 1 97 ? 14.347 -9.426 -17.179 1.00 95.69 97 GLU A C 1
ATOM 747 O O . GLU A 1 97 ? 15.197 -9.324 -16.292 1.00 95.69 97 GLU A O 1
ATOM 752 N N . ILE A 1 98 ? 13.466 -8.473 -17.454 1.00 97.06 98 ILE A N 1
ATOM 753 C CA . ILE A 1 98 ? 13.328 -7.231 -16.705 1.00 97.06 98 ILE A CA 1
ATOM 754 C C . ILE A 1 98 ? 11.915 -7.197 -16.132 1.00 97.06 98 ILE A C 1
ATOM 756 O O . ILE A 1 98 ? 10.946 -7.358 -16.864 1.00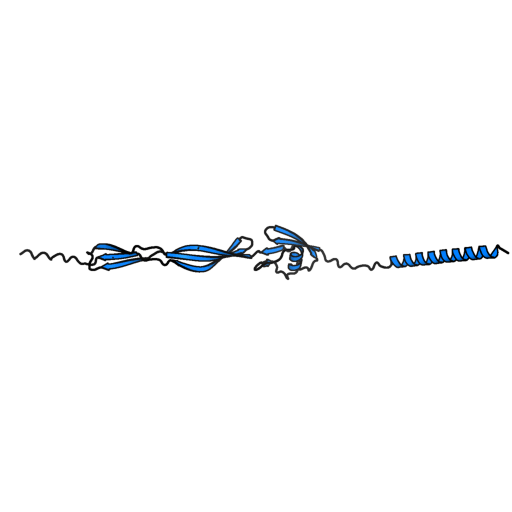 97.06 98 ILE A O 1
ATOM 760 N N . TYR A 1 99 ? 11.790 -6.941 -14.840 1.00 97.25 99 TYR A N 1
ATOM 761 C CA . TYR A 1 99 ? 10.522 -6.804 -14.141 1.00 97.25 99 TYR A CA 1
ATOM 762 C C . TYR A 1 99 ? 10.366 -5.359 -13.683 1.00 97.25 99 TYR A C 1
ATOM 764 O O . TYR A 1 99 ? 11.140 -4.884 -12.853 1.00 97.25 99 TYR A O 1
ATOM 772 N N . LEU A 1 100 ? 9.373 -4.658 -14.225 1.00 97.19 100 LEU A N 1
ATOM 773 C CA . LEU A 1 100 ? 8.929 -3.369 -13.714 1.00 97.19 100 LEU A CA 1
ATOM 774 C C . LEU A 1 100 ? 7.843 -3.619 -12.666 1.00 97.19 100 LEU A C 1
ATOM 776 O O . LEU A 1 100 ? 6.796 -4.198 -12.954 1.00 97.19 100 LEU A O 1
ATOM 780 N N . ILE A 1 101 ? 8.116 -3.195 -11.441 1.00 97.25 101 ILE A N 1
ATOM 781 C CA . ILE A 1 101 ? 7.247 -3.365 -10.283 1.00 97.25 101 ILE A CA 1
ATOM 782 C C . ILE A 1 101 ? 6.633 -2.003 -9.974 1.00 97.25 101 ILE A C 1
ATOM 784 O O . ILE A 1 101 ? 7.339 -1.092 -9.531 1.00 97.25 101 ILE A O 1
ATOM 788 N N . ARG A 1 102 ? 5.324 -1.877 -10.209 1.00 96.81 102 ARG A N 1
ATO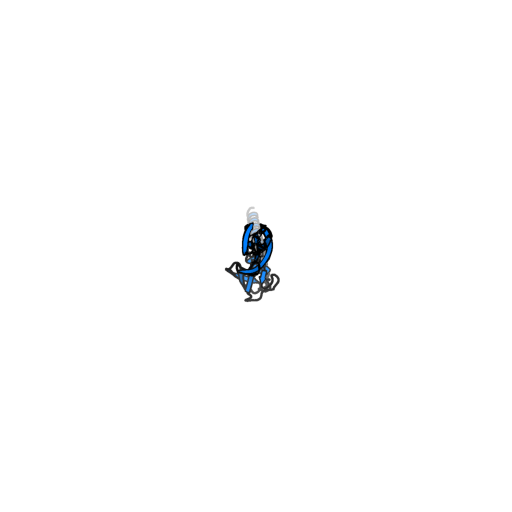M 789 C CA . ARG A 1 102 ? 4.549 -0.686 -9.848 1.00 96.81 102 ARG A CA 1
ATOM 790 C C . ARG A 1 102 ? 4.253 -0.689 -8.363 1.00 96.81 102 ARG A C 1
ATOM 792 O O . ARG A 1 102 ? 3.724 -1.684 -7.866 1.00 96.81 102 ARG A O 1
ATOM 799 N N . VAL A 1 103 ? 4.588 0.398 -7.674 1.00 97.88 103 VAL A N 1
ATOM 800 C CA . VAL A 1 103 ? 4.381 0.532 -6.228 1.00 97.88 103 VAL A CA 1
ATOM 801 C C . VAL A 1 103 ? 3.349 1.613 -5.949 1.00 97.88 103 VAL A C 1
ATOM 803 O O . VAL A 1 103 ? 3.581 2.794 -6.199 1.00 97.88 103 VAL A O 1
ATOM 806 N N . GLU A 1 104 ? 2.230 1.211 -5.357 1.00 96.62 104 GLU A N 1
ATOM 807 C CA . GLU A 1 104 ? 1.141 2.106 -4.974 1.00 96.62 104 GLU A CA 1
ATOM 808 C C . GLU A 1 104 ? 0.979 2.147 -3.453 1.00 96.62 104 GLU A C 1
ATOM 810 O O . GLU A 1 104 ? 1.026 1.121 -2.773 1.00 96.62 104 GLU A O 1
ATOM 815 N N . GLU A 1 105 ? 0.754 3.344 -2.914 1.00 97.25 105 GLU A N 1
ATOM 816 C CA . GLU A 1 105 ? 0.450 3.566 -1.502 1.00 97.25 105 GLU A CA 1
ATOM 817 C C . GLU A 1 105 ? -0.980 4.074 -1.357 1.00 97.25 105 GLU A C 1
ATOM 819 O O . GLU A 1 105 ? -1.330 5.144 -1.858 1.00 97.25 105 GLU A O 1
ATOM 824 N N . ILE A 1 106 ? -1.812 3.301 -0.664 1.00 97.50 106 ILE A N 1
ATOM 825 C CA . ILE A 1 106 ? -3.238 3.571 -0.501 1.00 97.50 106 ILE A CA 1
ATOM 826 C C . ILE A 1 106 ? -3.535 3.777 0.981 1.00 97.50 106 ILE A C 1
ATOM 828 O O . ILE A 1 106 ? -3.220 2.925 1.812 1.00 97.50 106 ILE A O 1
ATOM 832 N N . PHE A 1 107 ? -4.182 4.896 1.306 1.00 97.88 107 PHE A N 1
ATOM 833 C CA . PHE A 1 107 ? -4.743 5.125 2.633 1.00 97.88 107 PHE A CA 1
ATOM 834 C C . PHE A 1 107 ? -6.175 4.596 2.684 1.00 97.88 107 PHE A C 1
ATOM 836 O O . PHE A 1 107 ? -7.026 5.012 1.898 1.00 97.88 107 PHE A O 1
ATOM 843 N N . GLU A 1 108 ? -6.434 3.682 3.610 1.00 98.06 108 GLU A N 1
ATOM 844 C CA . GLU A 1 108 ? -7.743 3.071 3.837 1.00 98.06 108 GLU A CA 1
ATOM 845 C C . GLU A 1 108 ? -8.192 3.374 5.263 1.00 98.06 108 GLU A C 1
ATOM 847 O O . GLU A 1 108 ? -7.429 3.198 6.210 1.00 98.06 108 GLU A O 1
ATOM 852 N N . THR A 1 109 ? -9.423 3.848 5.423 1.00 97.88 109 THR A N 1
ATOM 853 C CA . THR A 1 109 ? -9.955 4.260 6.721 1.00 97.88 109 THR A CA 1
ATOM 854 C C . THR A 1 109 ? -11.074 3.326 7.151 1.00 97.88 109 THR A C 1
ATOM 856 O O . THR A 1 109 ? -12.029 3.110 6.408 1.00 97.88 109 THR A O 1
ATOM 859 N N . GLU A 1 110 ? -10.979 2.815 8.375 1.00 97.94 110 GLU A N 1
ATOM 860 C CA . GLU A 1 110 ? -11.984 1.955 8.994 1.00 97.94 110 GLU A CA 1
ATOM 861 C C . GLU A 1 110 ? -12.432 2.539 10.337 1.00 97.94 110 GLU A C 1
ATOM 863 O O . GLU A 1 110 ? -11.655 3.167 11.060 1.00 97.94 110 GLU A O 1
ATOM 868 N N . GLN A 1 111 ? -13.704 2.340 10.684 1.00 98.06 111 GLN A N 1
ATOM 869 C CA . GLN A 1 111 ? -14.255 2.766 11.967 1.00 98.06 111 GLN A CA 1
ATOM 870 C C . GLN A 1 111 ? -14.498 1.563 12.867 1.00 98.06 111 GLN A C 1
ATOM 872 O O . GLN A 1 111 ? -15.095 0.570 12.459 1.00 98.06 111 GLN A O 1
ATOM 877 N N . GLU A 1 112 ? -14.080 1.692 14.119 1.00 98.06 112 GLU A N 1
AT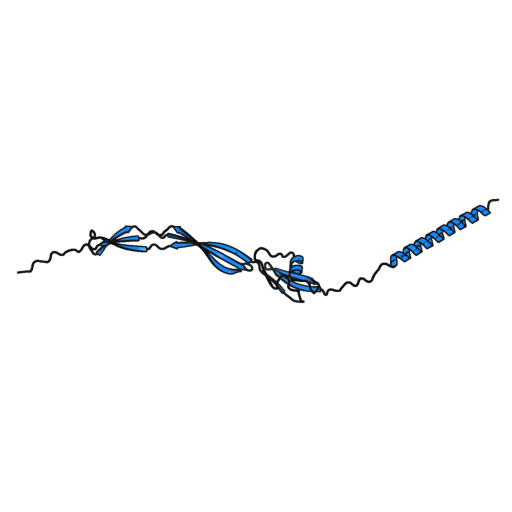OM 878 C CA . GLU A 1 112 ? -14.240 0.669 15.141 1.00 98.06 112 GLU A CA 1
ATOM 879 C C . GLU A 1 112 ? -14.898 1.262 16.388 1.00 98.06 112 GLU A C 1
ATOM 881 O O . GLU A 1 112 ? -14.564 2.363 16.848 1.00 98.06 112 GLU A O 1
ATOM 886 N N . GLU A 1 113 ? -15.822 0.505 16.976 1.00 98.25 113 GLU A N 1
ATOM 887 C CA . GLU A 1 113 ? -16.450 0.890 18.233 1.00 98.25 113 GLU A CA 1
ATOM 888 C C . GLU A 1 113 ? -15.467 0.794 19.403 1.00 98.25 113 GLU A C 1
ATOM 890 O O . GLU A 1 113 ? -14.656 -0.128 19.513 1.00 98.25 113 GLU A O 1
ATOM 895 N N . ILE A 1 114 ? -15.581 1.748 20.326 1.00 98.25 114 ILE A N 1
ATOM 896 C CA . ILE A 1 114 ? -14.887 1.701 21.611 1.00 98.25 114 ILE A CA 1
ATOM 897 C C . ILE A 1 114 ? -15.921 1.287 22.656 1.00 98.25 114 ILE A C 1
ATOM 899 O O . ILE A 1 114 ? -16.813 2.088 22.949 1.00 98.25 114 ILE A O 1
ATOM 903 N N . PRO A 1 115 ? -15.843 0.073 23.223 1.00 98.12 115 PRO A N 1
ATOM 904 C CA . PRO A 1 115 ? -16.839 -0.384 24.180 1.00 98.12 115 PRO A CA 1
ATOM 905 C C . PRO A 1 115 ? -16.861 0.518 25.419 1.00 98.12 115 PRO A C 1
ATOM 907 O O . PRO A 1 115 ? -15.808 0.932 25.916 1.00 98.12 115 PRO A O 1
ATOM 910 N N . PHE A 1 116 ? -18.058 0.822 25.924 1.00 97.94 116 PHE A N 1
ATOM 911 C CA . PHE A 1 116 ? -18.201 1.461 27.233 1.00 97.94 116 PHE A CA 1
ATOM 912 C C . PHE A 1 116 ? -17.882 0.486 28.366 1.00 97.94 116 PHE A C 1
ATOM 914 O O . PHE A 1 116 ? -17.938 -0.734 28.199 1.00 97.94 116 PHE A O 1
ATOM 921 N N . ARG A 1 117 ? -17.578 1.021 29.550 1.00 97.94 117 ARG A N 1
ATOM 922 C CA . ARG A 1 117 ? -17.401 0.214 30.761 1.00 97.94 117 ARG A CA 1
ATOM 923 C C . ARG A 1 117 ? -18.659 0.260 31.614 1.00 97.94 117 ARG A C 1
ATOM 925 O O . ARG A 1 117 ? -19.391 1.246 31.600 1.00 97.94 117 ARG A O 1
ATOM 932 N N . THR A 1 118 ? -18.893 -0.790 32.392 1.00 98.12 118 THR A N 1
ATOM 933 C CA . THR A 1 118 ? -19.923 -0.791 33.435 1.00 98.12 118 THR A CA 1
ATOM 934 C C . THR A 1 118 ? -19.270 -0.538 34.786 1.00 98.12 118 THR A C 1
ATOM 936 O O . THR A 1 118 ? -18.360 -1.260 35.186 1.00 98.12 118 THR A O 1
ATOM 939 N N . ILE A 1 119 ? -19.740 0.491 35.481 1.00 97.88 119 ILE A N 1
ATOM 940 C CA . ILE A 1 119 ? -19.275 0.918 36.795 1.00 97.88 119 ILE A CA 1
ATOM 941 C C . ILE A 1 119 ? -20.420 0.715 37.784 1.00 97.88 119 ILE A C 1
ATOM 943 O O . ILE A 1 119 ? -21.536 1.179 37.560 1.00 97.88 119 ILE A O 1
ATOM 947 N N . GLN A 1 120 ? -20.138 0.028 38.887 1.00 97.00 120 GLN A N 1
ATOM 948 C CA . GLN A 1 120 ? -21.055 -0.077 40.017 1.00 97.00 120 GLN A CA 1
ATOM 949 C C . GLN A 1 120 ? -20.590 0.866 41.123 1.00 97.00 120 GLN A C 1
ATOM 951 O O . GLN A 1 120 ? -19.414 0.868 41.487 1.00 97.00 120 GLN A O 1
ATOM 956 N N . GLN A 1 121 ? -21.508 1.666 41.650 1.00 96.00 121 GLN A N 1
ATOM 957 C CA . GLN A 1 121 ? -21.247 2.613 42.722 1.00 96.00 121 GLN A CA 1
ATOM 958 C C . GLN A 1 121 ? -22.188 2.320 43.901 1.00 96.00 121 GLN A C 1
ATOM 960 O O . GLN A 1 121 ? -23.401 2.260 43.702 1.00 96.00 121 GLN A O 1
ATOM 965 N N . PRO A 1 122 ? -21.675 2.138 45.128 1.00 93.88 122 PRO A N 1
ATOM 966 C CA . PRO A 1 122 ? -22.521 1.887 46.290 1.00 93.88 122 PRO A CA 1
ATOM 967 C C . PRO A 1 122 ? -23.406 3.099 46.615 1.00 93.88 122 PRO A C 1
ATOM 969 O O . PRO A 1 122 ? -22.983 4.249 46.480 1.00 93.88 122 PRO A O 1
ATOM 972 N N . ASN A 1 123 ? -24.635 2.838 47.060 1.00 94.50 123 ASN A N 1
ATOM 973 C CA . ASN A 1 123 ? -25.592 3.849 47.497 1.00 94.50 123 ASN A CA 1
ATOM 974 C C . ASN A 1 123 ? -26.280 3.422 48.802 1.00 94.50 123 ASN A C 1
ATOM 976 O O . ASN A 1 123 ? -27.038 2.455 48.839 1.00 94.50 123 ASN A O 1
ATOM 980 N N . GLU A 1 124 ? -26.042 4.184 49.868 1.00 93.62 124 GLU A N 1
ATOM 981 C CA . GLU A 1 124 ? -26.603 3.958 51.210 1.00 93.62 124 GLU A CA 1
ATOM 982 C C . GLU A 1 124 ? -28.101 4.284 51.314 1.00 93.62 124 GLU A C 1
ATOM 984 O O . GLU A 1 124 ? -28.746 3.927 52.297 1.00 93.62 124 GLU A O 1
ATOM 989 N N . ASN A 1 125 ? -28.672 4.958 50.312 1.00 92.31 125 ASN A N 1
ATOM 990 C CA . ASN A 1 125 ? -30.105 5.259 50.251 1.00 92.31 125 ASN A CA 1
ATOM 991 C C . ASN A 1 125 ? -30.906 4.186 49.503 1.00 92.31 125 ASN A C 1
ATOM 993 O O . ASN A 1 125 ? -32.124 4.314 49.374 1.00 92.31 125 ASN A O 1
ATOM 997 N N . LEU A 1 126 ? -30.231 3.172 48.956 1.00 92.94 126 LEU A N 1
ATOM 998 C CA . LEU A 1 126 ? -30.858 2.088 48.214 1.00 92.94 126 LEU A CA 1
ATOM 999 C C . LEU A 1 126 ? -30.759 0.792 49.045 1.00 92.94 126 LEU A C 1
ATOM 1001 O O . LEU A 1 126 ? -29.659 0.465 49.503 1.00 92.94 126 LEU A O 1
ATOM 1005 N N . PRO A 1 127 ? -31.875 0.060 49.255 1.00 92.81 127 PRO A N 1
ATOM 1006 C CA . PRO A 1 127 ? -31.869 -1.204 49.990 1.00 92.81 127 PRO A CA 1
ATOM 1007 C C . PRO A 1 127 ? -30.862 -2.198 49.422 1.00 92.81 127 PRO A C 1
ATOM 1009 O O . PRO A 1 127 ? -30.718 -2.292 48.201 1.00 92.81 127 PRO A O 1
ATOM 1012 N N . GLU A 1 128 ? -30.194 -2.951 50.296 1.00 91.56 128 GLU A N 1
ATOM 1013 C CA . GLU A 1 128 ? -29.286 -4.019 49.874 1.00 91.56 128 GLU A CA 1
ATOM 1014 C C . GLU A 1 128 ? -29.966 -4.987 48.887 1.00 91.56 128 GLU A C 1
ATOM 1016 O O . GLU A 1 128 ? -31.125 -5.368 49.061 1.00 91.56 128 GLU A O 1
ATOM 1021 N N . GLY A 1 129 ? -29.250 -5.348 47.818 1.00 88.19 129 GLY A N 1
ATOM 1022 C CA . GLY A 1 129 ? -29.749 -6.222 46.749 1.00 88.19 129 GLY A CA 1
ATOM 1023 C C . GLY A 1 129 ? -30.549 -5.518 45.647 1.00 88.19 129 GLY A C 1
ATOM 1024 O O . GLY A 1 129 ? -30.815 -6.135 44.616 1.00 88.19 129 GLY A O 1
ATOM 1025 N N . ASN A 1 130 ? -30.889 -4.235 45.810 1.00 92.62 130 ASN A N 1
ATOM 1026 C CA . ASN A 1 130 ? -31.490 -3.441 44.740 1.00 92.62 130 ASN A CA 1
ATOM 1027 C C . ASN A 1 130 ? -30.415 -2.734 43.904 1.00 92.62 130 ASN A C 1
ATOM 1029 O O . ASN A 1 130 ? -29.418 -2.235 44.429 1.00 92.62 130 ASN A O 1
ATOM 1033 N N . GLU A 1 131 ? -30.668 -2.621 42.599 1.00 95.00 131 GLU A N 1
ATOM 1034 C CA . GLU A 1 131 ? -29.837 -1.864 41.664 1.00 95.00 131 GLU A CA 1
ATOM 1035 C C . GLU A 1 131 ? -30.662 -0.795 40.945 1.00 95.00 131 GLU A C 1
ATOM 1037 O O . GLU A 1 131 ? -31.836 -0.993 40.623 1.00 95.00 131 GLU A O 1
ATOM 1042 N N . GLN A 1 132 ? -30.033 0.340 40.652 1.00 96.00 132 GLN A N 1
ATOM 1043 C CA . GLN A 1 132 ? -30.637 1.411 39.867 1.00 96.00 132 GLN A CA 1
ATOM 1044 C C . GLN A 1 132 ? -29.650 1.925 38.818 1.00 96.00 132 GLN A C 1
ATOM 1046 O O . GLN A 1 132 ? -28.542 2.337 39.146 1.00 96.00 132 GLN A O 1
ATOM 1051 N N . CYS A 1 133 ? -30.051 1.955 37.544 1.00 96.69 133 CYS A N 1
ATOM 1052 C CA . CYS A 1 133 ? -29.246 2.577 36.490 1.00 96.69 133 CYS A CA 1
ATOM 1053 C C . CYS A 1 133 ? -29.242 4.103 36.671 1.00 96.69 133 CYS A C 1
ATOM 1055 O O . CYS A 1 133 ? -30.282 4.744 36.524 1.00 96.69 133 CYS A O 1
ATOM 1057 N N . LEU A 1 134 ? -28.074 4.682 36.960 1.00 97.12 134 LEU A N 1
ATOM 1058 C CA . LEU A 1 134 ? -27.873 6.131 37.034 1.00 97.12 134 LEU A CA 1
ATOM 1059 C C . LEU A 1 134 ? -27.575 6.723 35.654 1.00 97.12 134 LEU A C 1
ATOM 1061 O O . LEU A 1 134 ? -28.083 7.786 35.310 1.00 97.12 134 LEU A O 1
ATOM 1065 N N . GLN A 1 135 ? -26.760 6.024 34.862 1.00 97.81 135 GLN A N 1
ATOM 1066 C CA . GLN A 1 135 ? -26.350 6.465 33.532 1.00 97.81 135 GLN A CA 1
ATOM 1067 C C . GLN A 1 135 ? -26.263 5.268 32.590 1.00 97.81 135 GLN A C 1
ATOM 1069 O O . GLN A 1 135 ? -25.584 4.291 32.888 1.00 97.81 135 GLN A O 1
ATOM 1074 N N . THR A 1 136 ? -26.925 5.345 31.437 1.00 97.88 136 THR A N 1
ATOM 1075 C CA . THR A 1 136 ? -26.805 4.324 30.389 1.00 97.88 136 THR A CA 1
ATOM 1076 C C . THR A 1 136 ? -25.492 4.490 29.632 1.00 97.88 136 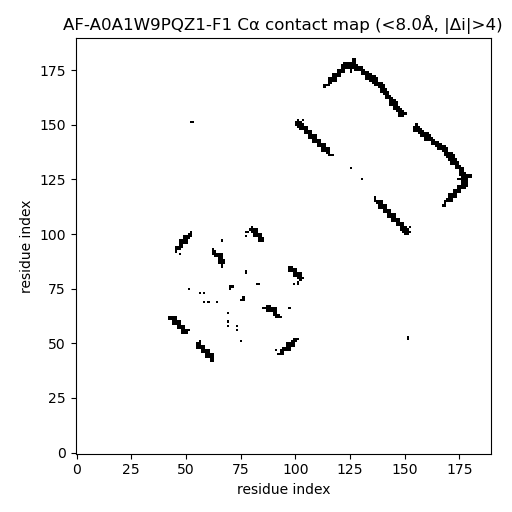THR A C 1
ATOM 1078 O O . THR A 1 136 ? -25.150 5.604 29.225 1.00 97.88 136 THR A O 1
ATOM 1081 N N . GLY A 1 137 ? -24.789 3.380 29.403 1.00 98.00 137 GLY A N 1
ATOM 1082 C CA . GLY A 1 137 ? -23.549 3.381 28.639 1.00 98.00 137 GLY A CA 1
ATOM 1083 C C . GLY A 1 137 ? -23.778 3.594 27.147 1.00 98.00 137 GLY A C 1
ATOM 1084 O O . GLY A 1 137 ? -24.831 3.255 26.602 1.00 98.00 137 GLY A O 1
ATOM 1085 N N . LYS A 1 138 ? -22.787 4.174 26.472 1.00 98.38 138 LYS A N 1
ATOM 1086 C CA . LYS A 1 138 ? -22.770 4.337 25.014 1.00 98.38 138 LYS A CA 1
ATOM 1087 C C . LYS A 1 138 ? -21.367 4.083 24.495 1.00 98.38 138 LYS A C 1
ATOM 1089 O O . LYS A 1 138 ? -20.426 4.709 24.976 1.00 98.38 138 LYS A O 1
ATOM 1094 N N . ASN A 1 139 ? -21.240 3.227 23.485 1.00 98.50 139 ASN A N 1
ATOM 1095 C CA . ASN A 1 139 ? -19.955 3.008 22.834 1.00 98.50 139 ASN A CA 1
ATOM 1096 C C . ASN A 1 139 ? -19.439 4.321 22.227 1.00 98.50 139 ASN A C 1
ATOM 1098 O O . ASN A 1 139 ? -20.200 5.163 21.724 1.00 98.50 139 ASN A O 1
ATOM 1102 N N . GLY A 1 140 ? -18.128 4.489 22.330 1.00 98.44 140 GLY A N 1
ATOM 1103 C CA . GLY A 1 140 ? -17.376 5.484 21.592 1.00 98.44 140 GLY A CA 1
ATOM 1104 C C . GLY A 1 140 ? -17.087 4.992 20.179 1.00 98.44 140 GLY A C 1
ATOM 1105 O O . GLY A 1 140 ? -17.505 3.908 19.774 1.00 98.44 140 GLY A O 1
ATOM 1106 N N . LEU A 1 141 ? -16.334 5.791 19.437 1.00 98.50 141 LEU A N 1
ATOM 1107 C CA . LEU A 1 141 ? -15.954 5.501 18.063 1.00 98.50 141 LEU A CA 1
ATOM 1108 C C . LEU A 1 141 ? -14.520 5.966 17.845 1.00 98.50 141 LEU A C 1
ATOM 1110 O O . LEU A 1 141 ? -14.181 7.111 18.167 1.00 98.50 141 LEU A O 1
ATOM 1114 N N . LYS A 1 142 ? -13.684 5.092 17.295 1.00 98.31 142 LYS A N 1
ATOM 1115 C CA . LYS A 1 142 ? -12.378 5.458 16.750 1.00 98.31 142 LYS A CA 1
ATOM 1116 C C . LYS A 1 142 ? -12.357 5.180 15.258 1.00 98.31 142 LYS A C 1
ATOM 1118 O O . LYS A 1 142 ? -13.053 4.306 14.757 1.00 98.31 142 LYS A O 1
ATOM 1123 N N . GLU A 1 143 ? -11.528 5.942 14.584 1.00 98.50 143 GLU A N 1
ATOM 1124 C CA . GLU A 1 143 ? -11.201 5.807 13.184 1.00 98.50 143 GLU A CA 1
ATOM 1125 C C . GLU A 1 143 ? -9.732 5.399 13.090 1.00 98.50 143 GLU A C 1
ATOM 1127 O O . GLU A 1 143 ? -8.868 6.003 13.731 1.00 98.50 143 GLU A O 1
ATOM 1132 N N . ILE A 1 144 ? -9.454 4.339 12.345 1.00 98.62 144 ILE A N 1
ATOM 1133 C CA . ILE A 1 144 ? -8.113 3.824 12.100 1.00 98.62 144 ILE A CA 1
ATOM 1134 C C . ILE A 1 144 ? -7.828 4.040 10.623 1.00 98.62 144 ILE A C 1
ATOM 1136 O O . ILE A 1 144 ? -8.604 3.617 9.771 1.00 98.62 144 ILE A O 1
ATOM 1140 N N . THR A 1 145 ? -6.725 4.715 10.317 1.00 98.44 145 THR A N 1
ATOM 1141 C CA . THR A 1 145 ? -6.238 4.829 8.943 1.00 98.44 145 THR A CA 1
ATOM 1142 C C . THR A 1 145 ? -5.072 3.873 8.767 1.00 98.44 145 THR A C 1
ATOM 1144 O O . THR A 1 145 ? -4.075 3.961 9.487 1.00 98.44 145 THR A O 1
ATOM 1147 N N . TYR A 1 146 ? -5.197 2.974 7.803 1.00 98.44 146 TYR A N 1
ATOM 1148 C CA . TYR A 1 146 ? -4.170 2.045 7.369 1.00 98.44 146 TYR A CA 1
ATOM 1149 C C . TYR A 1 146 ? -3.444 2.602 6.146 1.00 98.44 146 TYR A C 1
ATOM 1151 O O . TYR A 1 146 ? -4.074 3.146 5.241 1.00 98.44 146 TYR A O 1
ATOM 1159 N N . LEU A 1 147 ? -2.125 2.439 6.106 1.00 98.31 147 LEU A N 1
ATOM 1160 C CA . LEU A 1 147 ? -1.324 2.575 4.896 1.00 98.31 147 LEU A CA 1
ATOM 1161 C C . LEU A 1 147 ? -1.133 1.178 4.307 1.00 98.31 147 LEU A C 1
ATOM 1163 O O . LEU A 1 147 ? -0.512 0.317 4.930 1.00 98.31 147 LEU A O 1
ATOM 1167 N N . ARG A 1 148 ? -1.672 0.960 3.111 1.00 98.31 148 ARG A N 1
ATOM 1168 C CA . ARG A 1 148 ? -1.493 -0.260 2.325 1.00 98.31 148 ARG A CA 1
ATOM 1169 C C . ARG A 1 148 ? -0.478 0.008 1.226 1.00 98.31 148 ARG A C 1
ATOM 1171 O O . ARG A 1 148 ? -0.615 0.985 0.495 1.00 98.31 148 ARG A O 1
ATOM 1178 N N . VAL A 1 149 ? 0.514 -0.866 1.103 1.00 97.88 149 VAL A N 1
ATOM 1179 C CA . VAL A 1 149 ? 1.496 -0.841 0.012 1.00 97.88 149 VAL A CA 1
ATOM 1180 C C . VAL A 1 149 ? 1.172 -1.983 -0.937 1.00 97.88 149 VAL A C 1
ATOM 1182 O O . VAL A 1 149 ? 1.084 -3.139 -0.512 1.00 97.88 149 VAL A O 1
ATOM 1185 N N . LEU A 1 150 ? 0.966 -1.658 -2.208 1.00 97.56 150 LEU A N 1
ATOM 1186 C CA . LEU A 1 150 ? 0.654 -2.611 -3.262 1.00 97.56 150 LEU A CA 1
ATOM 1187 C C . LEU A 1 150 ? 1.812 -2.660 -4.258 1.00 97.56 150 LEU A C 1
ATOM 1189 O O . LEU A 1 150 ? 2.295 -1.623 -4.699 1.00 97.56 150 LEU A O 1
ATOM 1193 N N . GLU A 1 151 ? 2.217 -3.868 -4.638 1.00 96.69 151 GLU A N 1
ATOM 1194 C CA . GLU A 1 151 ? 3.160 -4.123 -5.726 1.00 96.69 151 GLU A CA 1
ATOM 1195 C C . GLU A 1 151 ? 2.426 -4.850 -6.852 1.00 96.69 151 GLU A C 1
ATOM 1197 O O . GLU A 1 151 ? 1.861 -5.925 -6.637 1.00 96.69 151 GLU A O 1
ATOM 1202 N N . ASN A 1 152 ? 2.388 -4.256 -8.048 1.00 95.12 152 ASN A N 1
ATOM 1203 C CA . ASN A 1 152 ? 1.627 -4.767 -9.198 1.00 95.12 152 ASN A CA 1
ATOM 1204 C C . ASN A 1 152 ? 0.160 -5.098 -8.843 1.00 95.12 152 ASN A C 1
ATOM 1206 O O . ASN A 1 152 ? -0.366 -6.156 -9.193 1.00 95.12 152 ASN A O 1
ATOM 1210 N N . GLY A 1 153 ? -0.486 -4.213 -8.076 1.00 94.56 153 GLY A N 1
ATOM 1211 C CA . GLY A 1 153 ? -1.871 -4.369 -7.615 1.00 94.56 153 GLY A CA 1
ATOM 1212 C C . GLY A 1 153 ? -2.075 -5.393 -6.490 1.00 94.56 153 GLY A C 1
ATOM 1213 O O . GLY A 1 153 ? -3.201 -5.576 -6.027 1.00 94.56 153 GLY A O 1
ATOM 1214 N N . LYS A 1 154 ? -1.016 -6.055 -6.013 1.00 96.12 154 LYS A N 1
ATOM 1215 C CA . LYS A 1 154 ? -1.083 -7.005 -4.900 1.00 96.12 154 LYS A CA 1
ATOM 1216 C C . LYS A 1 154 ? -0.585 -6.355 -3.616 1.00 96.12 154 LYS A C 1
ATOM 1218 O O . LYS A 1 154 ? 0.536 -5.869 -3.560 1.00 96.12 154 LYS A O 1
ATOM 1223 N N . GLU A 1 155 ? -1.392 -6.400 -2.562 1.00 97.44 155 GLU A N 1
ATOM 1224 C CA . GLU A 1 155 ? -0.992 -5.909 -1.240 1.00 97.44 155 GLU A CA 1
ATOM 1225 C C . GLU A 1 155 ? 0.197 -6.708 -0.689 1.00 97.44 155 GLU A C 1
ATOM 1227 O O . GLU A 1 155 ? 0.126 -7.934 -0.555 1.00 97.44 155 GLU A O 1
ATOM 1232 N N . VAL A 1 156 ? 1.285 -5.999 -0.384 1.00 97.56 156 VAL A N 1
ATOM 1233 C CA . VAL A 1 156 ? 2.510 -6.555 0.210 1.00 97.56 156 VAL A CA 1
ATOM 1234 C C . VAL A 1 156 ? 2.723 -6.095 1.651 1.00 97.56 156 VAL A C 1
ATOM 1236 O O . VAL A 1 156 ? 3.357 -6.814 2.418 1.00 97.56 156 VAL A O 1
ATOM 1239 N N . SER A 1 157 ? 2.173 -4.937 2.033 1.00 97.38 157 SER A N 1
ATOM 1240 C CA . SER A 1 157 ? 2.180 -4.448 3.416 1.00 97.38 157 SER A CA 1
ATOM 1241 C C . SER A 1 157 ? 0.886 -3.725 3.760 1.00 97.38 157 SER A C 1
ATOM 1243 O O . SER A 1 157 ? 0.262 -3.099 2.900 1.00 97.38 157 SER A O 1
ATOM 1245 N N . ARG A 1 158 ? 0.525 -3.774 5.042 1.00 97.88 158 ARG A N 1
ATOM 1246 C CA . ARG A 1 158 ? -0.573 -3.016 5.640 1.00 97.88 158 ARG A CA 1
ATOM 1247 C C . ARG A 1 158 ? -0.206 -2.668 7.070 1.00 97.88 158 ARG A C 1
ATOM 1249 O O . ARG A 1 158 ? -0.088 -3.554 7.911 1.00 97.88 158 ARG A O 1
ATOM 1256 N N . ASP A 1 159 ? -0.106 -1.376 7.341 1.00 97.81 159 ASP A N 1
ATOM 1257 C CA . ASP A 1 159 ? 0.321 -0.849 8.633 1.00 97.81 159 ASP A CA 1
ATOM 1258 C C . ASP A 1 159 ? -0.650 0.225 9.129 1.00 97.81 159 ASP A C 1
ATOM 1260 O O . ASP A 1 159 ? -1.253 0.950 8.337 1.00 97.81 159 ASP A O 1
ATOM 1264 N N . ILE A 1 160 ? -0.809 0.353 10.450 1.00 98.06 160 ILE A N 1
ATOM 1265 C CA . ILE A 1 160 ? -1.588 1.456 11.027 1.00 98.06 160 ILE A CA 1
ATOM 1266 C C . ILE A 1 160 ? -0.793 2.744 10.827 1.00 98.06 160 ILE A C 1
ATOM 1268 O O . ILE A 1 160 ? 0.267 2.931 11.424 1.00 98.06 160 ILE A O 1
ATOM 1272 N N . PHE A 1 161 ? -1.332 3.648 10.017 1.00 98.19 161 PHE A N 1
ATOM 1273 C CA 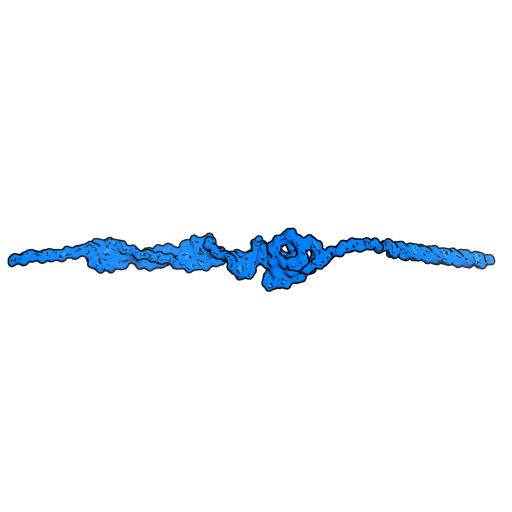. PHE A 1 161 ? -0.764 4.971 9.807 1.00 98.19 161 PHE A CA 1
ATOM 1274 C C . PHE A 1 161 ? -1.174 5.931 10.922 1.00 98.19 161 PHE A C 1
ATOM 1276 O O . PHE A 1 161 ? -0.355 6.684 11.449 1.00 98.19 161 PHE A O 1
ATOM 1283 N N . SER A 1 162 ? -2.452 5.902 11.303 1.00 98.06 162 SER A N 1
ATOM 1284 C CA . SER A 1 162 ? -2.969 6.736 12.383 1.00 98.06 162 SER A CA 1
ATOM 1285 C C . SER A 1 162 ? -4.201 6.124 13.042 1.00 98.06 162 SER A C 1
ATOM 1287 O O . SER A 1 162 ? -4.887 5.257 12.501 1.00 98.06 162 SER A O 1
ATOM 1289 N N . THR A 1 163 ? -4.489 6.578 14.257 1.00 97.81 163 THR A N 1
ATOM 1290 C CA . THR A 1 163 ? -5.741 6.284 14.952 1.00 97.81 163 THR A CA 1
ATOM 1291 C C . THR A 1 163 ? -6.248 7.569 15.578 1.00 97.81 163 THR A C 1
ATOM 1293 O O . THR A 1 163 ? -5.515 8.240 16.305 1.00 97.81 163 THR A O 1
ATOM 1296 N N . ALA A 1 164 ? -7.505 7.904 15.314 1.00 97.81 164 ALA A N 1
ATOM 1297 C CA . ALA A 1 164 ? -8.172 9.079 15.842 1.00 97.81 164 ALA A CA 1
ATOM 1298 C C . ALA A 1 164 ? -9.429 8.661 16.599 1.00 97.81 164 ALA A C 1
ATOM 1300 O O . ALA A 1 164 ? -10.210 7.830 16.144 1.00 97.81 164 ALA A O 1
ATOM 1301 N N . ARG A 1 165 ? -9.652 9.243 17.776 1.00 98.00 165 ARG A N 1
ATOM 1302 C CA . ARG A 1 165 ? -10.904 9.043 18.501 1.00 98.00 165 ARG A CA 1
ATOM 1303 C C . ARG A 1 165 ? -11.917 10.084 18.045 1.00 98.00 165 ARG A C 1
ATOM 1305 O O . ARG A 1 165 ? -11.704 11.274 18.241 1.00 98.00 165 ARG A O 1
ATOM 1312 N N . ILE A 1 166 ? -13.018 9.619 17.465 1.00 98.00 166 ILE A N 1
ATOM 1313 C CA . ILE A 1 166 ? -14.102 10.467 16.958 1.00 98.00 166 ILE A CA 1
ATOM 1314 C C . ILE A 1 166 ? -15.112 10.757 18.069 1.00 98.00 166 ILE A C 1
ATOM 1316 O O . ILE A 1 166 ? -15.657 11.855 18.164 1.00 98.00 166 ILE A O 1
ATOM 1320 N N . LYS A 1 167 ? -15.353 9.769 18.938 1.00 98.06 167 LYS A N 1
ATOM 1321 C CA . LYS A 1 167 ? -16.294 9.876 20.052 1.00 98.06 167 LYS A CA 1
ATOM 1322 C C . LYS A 1 167 ? -15.796 9.099 21.265 1.00 98.06 167 LYS A C 1
ATOM 1324 O O . LYS A 1 167 ? -15.443 7.927 21.148 1.00 98.06 167 LYS A O 1
ATOM 1329 N N . GLU A 1 168 ? -15.813 9.733 22.432 1.00 97.88 168 GLU A N 1
ATOM 1330 C CA . GLU A 1 168 ? -15.525 9.058 23.701 1.00 97.88 168 GLU A CA 1
ATOM 1331 C C . GLU A 1 168 ? -16.666 8.102 24.093 1.00 97.88 168 GLU A C 1
ATOM 1333 O O . GLU A 1 168 ? -17.840 8.454 23.914 1.00 97.88 168 GLU A O 1
ATOM 1338 N N . PRO A 1 169 ? -16.361 6.902 24.623 1.00 98.25 169 PRO A N 1
ATOM 1339 C CA . PRO A 1 169 ? -17.371 6.070 25.251 1.00 98.25 169 PRO A CA 1
ATOM 1340 C C . PRO A 1 169 ? -17.907 6.757 26.507 1.00 98.25 169 PRO A C 1
ATOM 1342 O O . PRO A 1 169 ? -17.188 7.451 27.225 1.00 98.25 169 PRO A O 1
ATOM 1345 N N . VAL A 1 170 ? -19.188 6.541 26.774 1.00 98.44 170 VAL A N 1
ATOM 1346 C CA . VAL A 1 170 ? -19.853 6.971 28.002 1.00 98.44 170 VAL A CA 1
ATOM 1347 C C . VAL A 1 170 ? -20.087 5.729 28.836 1.00 98.44 170 VAL A C 1
ATOM 1349 O O . VAL A 1 170 ? -20.774 4.820 28.378 1.00 98.44 170 VAL A O 1
ATOM 1352 N N . ASP A 1 171 ? -19.529 5.687 30.041 1.00 98.50 171 ASP A N 1
ATOM 1353 C CA . ASP A 1 171 ? -19.666 4.531 30.922 1.00 98.50 171 ASP A CA 1
ATOM 1354 C C . ASP A 1 171 ? -21.110 4.353 31.404 1.00 98.50 171 ASP A C 1
ATOM 1356 O O . ASP A 1 171 ? -21.850 5.315 31.632 1.00 98.50 171 ASP A O 1
ATOM 1360 N N . GLN A 1 172 ? -21.509 3.097 31.564 1.00 98.38 172 GLN A N 1
ATOM 1361 C CA . GLN A 1 172 ? -22.757 2.727 32.209 1.00 98.38 172 GLN A CA 1
ATOM 1362 C C . GLN A 1 172 ? -22.548 2.711 33.716 1.00 98.38 172 GLN A C 1
ATOM 1364 O O . GLN A 1 172 ? -21.643 2.033 34.193 1.00 98.38 172 GLN A O 1
ATOM 1369 N N . ILE A 1 173 ? -23.390 3.414 34.467 1.00 98.25 173 ILE A N 1
ATOM 1370 C CA . ILE A 1 173 ? -23.270 3.510 35.922 1.00 98.25 173 ILE A CA 1
ATOM 1371 C C . ILE A 1 173 ? -24.517 2.923 36.574 1.00 98.25 173 ILE A C 1
ATOM 1373 O O . ILE A 1 173 ? -25.628 3.408 36.343 1.00 98.25 173 ILE A O 1
ATOM 1377 N N . PHE A 1 174 ? -24.320 1.913 37.419 1.00 97.94 174 PHE A N 1
ATOM 1378 C CA . PHE A 1 174 ? -25.335 1.367 38.314 1.00 97.94 174 PHE A CA 1
ATOM 1379 C C . PHE A 1 174 ? -25.054 1.779 39.752 1.00 97.94 174 PHE A C 1
ATOM 1381 O O . PHE A 1 174 ? -23.930 1.665 40.234 1.00 97.94 174 PHE A O 1
ATOM 1388 N N . LEU A 1 175 ? -26.092 2.228 40.447 1.00 97.25 175 LEU A N 1
ATOM 1389 C CA . LEU A 1 175 ? -26.088 2.351 41.894 1.00 97.25 175 LEU A CA 1
ATOM 1390 C C . LEU A 1 175 ? -26.491 1.007 42.487 1.00 97.25 175 LEU A C 1
ATOM 1392 O O . LEU A 1 175 ? -27.556 0.495 42.146 1.00 97.25 175 LEU A O 1
ATOM 1396 N N . VAL A 1 176 ? -25.657 0.462 43.364 1.00 96.00 176 VAL A N 1
ATOM 1397 C CA . VAL A 1 176 ? -25.925 -0.789 44.081 1.00 96.00 176 VAL A CA 1
ATOM 1398 C C . VAL A 1 176 ? -26.243 -0.468 45.534 1.00 96.00 176 VAL A C 1
ATOM 1400 O O . VAL A 1 176 ? -25.525 0.295 46.184 1.00 96.00 176 VAL A O 1
ATOM 1403 N N . GLY A 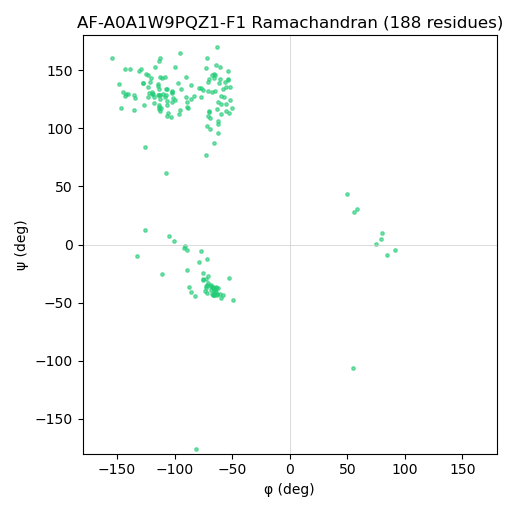1 177 ? -27.361 -0.986 46.033 1.00 94.81 177 GLY A N 1
ATOM 1404 C CA . GLY A 1 177 ? -27.804 -0.711 47.389 1.00 94.81 177 GLY A CA 1
ATOM 1405 C C . GLY A 1 177 ? -26.926 -1.392 48.424 1.00 94.81 177 GLY A C 1
ATOM 1406 O O . GLY A 1 177 ? -26.621 -2.576 48.306 1.00 94.81 177 GLY A O 1
ATOM 1407 N N . VAL A 1 178 ? -26.521 -0.628 49.437 1.00 92.38 178 VAL A N 1
ATOM 1408 C CA . VAL A 1 178 ? -25.752 -1.116 50.599 1.00 92.38 178 VAL A CA 1
ATOM 1409 C C . VAL A 1 178 ? -26.432 -0.745 51.917 1.00 92.38 178 VAL A C 1
ATOM 1411 O O . VAL A 1 178 ? -25.832 -0.818 52.988 1.00 92.38 178 VAL A O 1
ATOM 1414 N N . GLN A 1 179 ? -27.690 -0.300 51.850 1.00 88.19 179 GLN A N 1
ATOM 1415 C CA . GLN A 1 179 ? -28.468 -0.006 53.039 1.00 88.19 179 GLN A CA 1
ATOM 1416 C C . GLN A 1 179 ? -28.853 -1.317 53.722 1.00 88.19 179 GLN A C 1
ATOM 1418 O O . GLN A 1 179 ? -29.785 -2.004 53.298 1.00 88.19 179 GLN A O 1
ATOM 1423 N N . ASN A 1 180 ? -28.136 -1.647 54.793 1.00 78.50 180 ASN A N 1
ATOM 1424 C CA . ASN A 1 180 ? -28.437 -2.811 55.612 1.00 78.50 180 ASN A CA 1
ATOM 1425 C C . ASN A 1 180 ? -29.856 -2.685 56.177 1.00 78.50 180 ASN A C 1
ATOM 1427 O O . ASN A 1 180 ? -30.153 -1.763 56.944 1.00 78.50 180 ASN A O 1
ATOM 1431 N N . SER A 1 181 ? -30.724 -3.648 55.867 1.00 59.81 181 SER A N 1
ATOM 1432 C CA . SER A 1 181 ? -31.930 -3.841 56.661 1.00 59.81 181 SER A CA 1
ATOM 1433 C C . SER A 1 181 ? -31.487 -4.369 58.021 1.00 59.81 181 SER A C 1
ATOM 1435 O O . SER A 1 181 ? -31.199 -5.557 58.172 1.00 59.81 181 SER A O 1
ATOM 1437 N N . VAL A 1 182 ? -31.402 -3.504 59.031 1.00 56.12 182 VAL A N 1
ATOM 1438 C CA . VAL A 1 182 ? -31.403 -3.982 60.415 1.00 56.12 182 VAL A CA 1
ATOM 1439 C C . VAL A 1 182 ? -32.758 -4.660 60.596 1.00 56.12 182 VAL A C 1
ATOM 1441 O O . VAL A 1 182 ? -33.769 -3.991 60.797 1.00 56.12 182 VAL A O 1
ATOM 1444 N N . SER A 1 183 ? -32.809 -5.987 60.440 1.00 53.94 183 SER A N 1
ATOM 1445 C CA . SER A 1 183 ? -33.948 -6.747 60.943 1.00 53.94 183 SER A CA 1
ATOM 1446 C C . SER A 1 183 ? -34.036 -6.396 62.425 1.00 53.94 183 SER A C 1
ATOM 1448 O O . SER A 1 183 ? -33.028 -6.575 63.119 1.00 53.94 183 SER A O 1
ATOM 1450 N N . PRO A 1 184 ? -35.156 -5.838 62.923 1.00 57.97 184 PRO A N 1
ATOM 1451 C CA . PRO A 1 184 ? -35.303 -5.634 64.350 1.00 57.97 184 PRO A CA 1
ATOM 1452 C C . PRO A 1 184 ? -35.088 -6.996 65.000 1.00 57.97 184 PRO A C 1
ATOM 1454 O O . PRO A 1 184 ? -35.817 -7.947 64.720 1.00 57.97 184 PRO A O 1
ATOM 1457 N N . MET A 1 185 ? -34.011 -7.097 65.780 1.00 52.72 185 MET A N 1
ATOM 1458 C CA . MET A 1 185 ? -33.651 -8.296 66.518 1.00 52.72 185 MET A CA 1
ATOM 1459 C C . MET A 1 185 ? -34.886 -8.677 67.328 1.00 52.72 185 MET A C 1
ATOM 1461 O O . MET A 1 185 ? -35.337 -7.895 68.168 1.00 52.72 185 MET A O 1
ATOM 1465 N N . SER A 1 186 ? -35.496 -9.815 67.000 1.00 63.62 186 SER A N 1
ATOM 1466 C CA . SER A 1 186 ? -36.645 -10.327 67.737 1.00 63.62 186 SER A CA 1
ATOM 1467 C C . SER A 1 186 ? -36.268 -10.358 69.222 1.00 63.62 186 SER A C 1
ATOM 1469 O O . SER A 1 186 ? -35.223 -10.937 69.544 1.00 63.62 186 SER A O 1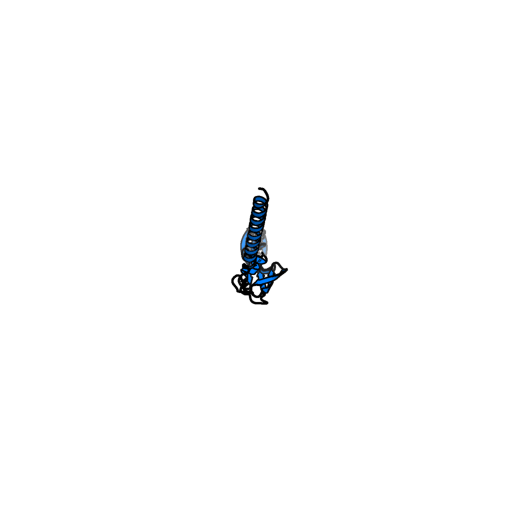
ATOM 1471 N N . PRO A 1 187 ? -37.042 -9.706 70.113 1.00 71.69 187 PRO A N 1
ATOM 1472 C CA . PRO A 1 187 ? -36.767 -9.737 71.543 1.00 71.69 187 PRO A CA 1
ATOM 1473 C C . PRO A 1 187 ? -36.653 -11.192 72.010 1.00 71.69 187 PRO A C 1
ATOM 1475 O O . PRO A 1 187 ? -37.397 -12.030 71.493 1.00 71.69 187 PRO A O 1
ATOM 1478 N N . PRO A 1 188 ? -35.742 -11.514 72.945 1.00 64.31 188 PRO A N 1
ATOM 1479 C CA . PRO A 1 188 ? -35.630 -12.872 73.455 1.00 64.31 188 PRO A CA 1
ATOM 1480 C C . PRO A 1 188 ? -36.986 -13.303 74.021 1.00 64.31 188 PRO A C 1
ATOM 1482 O O . PRO A 1 188 ? -37.585 -12.583 74.821 1.00 64.31 188 PRO A O 1
ATOM 1485 N N . GLU A 1 189 ? -37.475 -14.449 73.555 1.00 63.69 189 GLU A N 1
ATOM 1486 C CA . GLU A 1 189 ? -38.673 -15.094 74.086 1.00 63.69 189 GLU A CA 1
ATOM 1487 C C . GLU A 1 189 ? -38.373 -15.470 75.548 1.00 63.69 189 GLU A C 1
ATOM 1489 O O . GLU A 1 189 ? -37.401 -16.183 75.813 1.00 63.69 189 GLU A O 1
ATOM 1494 N N . ILE A 1 190 ? -39.120 -14.870 76.485 1.00 70.88 190 ILE A N 1
ATOM 1495 C CA . ILE A 1 190 ? -38.970 -15.062 77.940 1.00 70.88 190 ILE A CA 1
ATOM 1496 C C . ILE A 1 190 ? -39.683 -16.342 78.361 1.00 70.88 190 ILE A C 1
ATOM 1498 O O . ILE A 1 190 ? -40.867 -16.491 77.980 1.00 70.88 190 ILE A O 1
#

Secondary structure (DSSP, 8-state):
--HHHHHHHHHHHHHHHHHHHHHHHHHHHHTTS-----------EEEEEEEETTEEEEEEEETT-BHHHHHHHTT----TT-EEES-TTPBP-TT-EEEEE-EEEEEEEEEEEEPPPEEEEEEEEEETT-EEEEE--B-EEEEEEEEEEEETTEEEEEEEEEEEEEE--B-EEEEEEEE------PPPP-

Radius of gyration: 49.24 Å; Cα contacts (8 Å, |Δi|>4): 333; chains: 1; bounding box: 79×49×178 Å